Protein AF-A0A971D3Y1-F1 (afdb_monomer_lite)

pLDDT: mean 95.14, std 3.5, range [78.81, 98.5]

Structure (mmCIF, N/CA/C/O backbone):
data_AF-A0A971D3Y1-F1
#
_entry.id   AF-A0A971D3Y1-F1
#
loop_
_atom_site.group_PDB
_atom_site.id
_atom_site.type_symbol
_atom_site.label_atom_id
_atom_site.label_alt_id
_atom_site.label_comp_id
_atom_site.label_asym_id
_atom_site.label_entity_id
_atom_site.label_seq_id
_atom_site.pdbx_PDB_ins_code
_atom_site.Cartn_x
_atom_site.Cartn_y
_atom_site.Cartn_z
_atom_site.occupancy
_atom_site.B_iso_or_equiv
_atom_site.auth_seq_id
_atom_site.auth_comp_id
_atom_site.auth_asym_id
_atom_site.auth_atom_id
_atom_site.pdbx_PDB_model_num
ATOM 1 N N . PRO A 1 1 ? -15.296 -13.577 -6.013 1.00 86.25 1 PRO A N 1
ATOM 2 C CA . PRO A 1 1 ? -14.399 -12.593 -5.361 1.00 86.25 1 PRO A CA 1
ATOM 3 C C . PRO A 1 1 ? -14.121 -11.443 -6.334 1.00 86.25 1 PRO A C 1
ATOM 5 O O . PRO A 1 1 ? -13.613 -11.699 -7.422 1.00 86.25 1 PRO A O 1
ATOM 8 N N . ASP A 1 2 ? -14.499 -10.216 -5.978 1.00 94.25 2 ASP A N 1
ATOM 9 C CA . ASP A 1 2 ? -14.348 -9.014 -6.812 1.00 94.25 2 ASP A CA 1
ATOM 10 C C . ASP A 1 2 ? -14.224 -7.731 -5.962 1.00 94.25 2 ASP A C 1
ATOM 12 O O . ASP A 1 2 ? -14.167 -7.792 -4.728 1.00 94.25 2 ASP A O 1
ATOM 16 N N . LEU A 1 3 ? -14.097 -6.577 -6.630 1.00 96.50 3 LEU A N 1
ATOM 17 C CA . LEU A 1 3 ? -13.953 -5.268 -5.982 1.00 96.50 3 LEU A CA 1
ATOM 18 C C . LEU A 1 3 ? -15.211 -4.899 -5.200 1.00 96.50 3 LEU A C 1
ATOM 20 O O . LEU A 1 3 ? -15.105 -4.358 -4.102 1.00 96.50 3 LEU A O 1
ATOM 24 N N . GLU A 1 4 ? -16.375 -5.240 -5.741 1.00 97.38 4 GLU A N 1
ATOM 25 C CA . GLU A 1 4 ? -17.680 -4.995 -5.146 1.00 97.38 4 GLU A CA 1
ATOM 26 C C . GLU A 1 4 ? -17.834 -5.757 -3.823 1.00 97.38 4 GLU A C 1
ATOM 28 O O . GLU A 1 4 ? -18.205 -5.166 -2.808 1.00 97.38 4 GLU A O 1
ATOM 33 N N . SER A 1 5 ? -17.443 -7.036 -3.791 1.00 97.44 5 SER A N 1
ATOM 34 C CA . SER A 1 5 ? -17.426 -7.847 -2.565 1.00 97.44 5 SER A CA 1
ATOM 35 C C . SER A 1 5 ? -16.527 -7.232 -1.486 1.00 97.44 5 SER A C 1
ATOM 37 O O . SER A 1 5 ? -16.879 -7.218 -0.309 1.00 97.44 5 SER A O 1
ATOM 39 N N . LEU A 1 6 ? -15.355 -6.713 -1.873 1.00 97.81 6 LEU A N 1
ATOM 40 C CA . LEU A 1 6 ? -14.436 -6.064 -0.938 1.00 97.81 6 LEU A CA 1
ATOM 41 C C . LEU A 1 6 ? -14.966 -4.705 -0.462 1.00 97.81 6 LEU A C 1
ATOM 43 O O . LEU A 1 6 ? -14.794 -4.372 0.706 1.00 97.81 6 LEU A O 1
ATOM 47 N N . ALA A 1 7 ? -15.607 -3.934 -1.341 1.00 97.94 7 ALA A N 1
ATOM 48 C CA . ALA A 1 7 ? -16.210 -2.648 -1.005 1.00 97.94 7 ALA A CA 1
ATOM 49 C C . ALA A 1 7 ? -17.387 -2.793 -0.029 1.00 97.94 7 ALA A C 1
ATOM 51 O O . ALA A 1 7 ? -17.533 -1.968 0.871 1.00 97.94 7 ALA A O 1
ATOM 52 N N . ALA A 1 8 ? -18.195 -3.845 -0.191 1.00 97.31 8 ALA A N 1
ATOM 53 C CA . ALA A 1 8 ? -19.346 -4.131 0.662 1.00 97.31 8 ALA A CA 1
ATOM 54 C C . ALA A 1 8 ? -18.966 -4.684 2.049 1.00 97.31 8 ALA A C 1
ATOM 56 O O . ALA A 1 8 ? -19.744 -4.552 2.992 1.00 97.31 8 ALA A O 1
ATOM 57 N N . ALA A 1 9 ? -17.786 -5.297 2.192 1.00 97.75 9 ALA A N 1
ATOM 58 C CA . ALA A 1 9 ? -17.320 -5.829 3.470 1.00 97.75 9 ALA A CA 1
ATOM 59 C C . ALA A 1 9 ? -17.095 -4.714 4.503 1.00 97.75 9 ALA A C 1
ATOM 61 O O . ALA A 1 9 ? -16.632 -3.616 4.176 1.00 97.75 9 ALA A O 1
ATOM 62 N N . SER A 1 10 ? -17.343 -5.009 5.780 1.00 96.00 10 SER A N 1
ATOM 63 C CA . SER A 1 10 ? -16.990 -4.082 6.857 1.00 96.00 10 SER A CA 1
ATOM 64 C C . SER A 1 10 ? -15.470 -3.959 6.990 1.00 96.00 10 SER A C 1
ATOM 66 O O . SER A 1 10 ? -14.722 -4.924 6.793 1.00 96.00 10 SER A O 1
ATOM 68 N N . PHE A 1 11 ? -14.981 -2.786 7.409 1.00 94.88 11 PHE A N 1
ATOM 69 C CA . PHE A 1 11 ? -13.543 -2.616 7.633 1.00 94.88 11 PHE A CA 1
ATOM 70 C C . PHE A 1 11 ? -13.010 -3.591 8.699 1.00 94.88 11 PHE A C 1
ATOM 72 O O . PHE A 1 11 ? -11.895 -4.103 8.577 1.00 94.88 11 PHE A O 1
ATOM 79 N N . ARG A 1 12 ? -13.833 -3.934 9.700 1.00 95.06 12 ARG A N 1
ATOM 80 C CA . ARG A 1 12 ? -13.519 -4.969 10.692 1.00 95.06 12 ARG A CA 1
ATOM 81 C C . ARG A 1 12 ? -13.211 -6.321 10.044 1.00 95.06 12 ARG A C 1
ATOM 83 O O . ARG A 1 12 ? -12.205 -6.931 10.401 1.00 95.06 12 ARG A O 1
ATOM 90 N N . GLU A 1 13 ? -14.032 -6.791 9.106 1.00 95.44 13 GLU A N 1
ATOM 91 C CA . GLU A 1 13 ? -13.804 -8.064 8.403 1.00 95.44 13 GLU A CA 1
ATOM 92 C C . GLU A 1 13 ? -12.521 -8.033 7.576 1.00 95.44 13 GLU A C 1
ATOM 94 O O . GLU A 1 13 ? -11.714 -8.963 7.651 1.00 95.44 13 GLU A O 1
ATOM 99 N N . VAL A 1 14 ? -12.282 -6.938 6.850 1.00 96.56 14 VAL A N 1
ATOM 100 C CA . VAL A 1 14 ? -11.040 -6.755 6.086 1.00 96.56 14 VAL A CA 1
ATOM 101 C C . VAL A 1 14 ? -9.829 -6.799 7.016 1.00 96.56 14 VAL A C 1
ATOM 103 O O . VAL A 1 14 ? -8.848 -7.492 6.740 1.00 96.56 14 VAL A O 1
ATOM 106 N N . LEU A 1 15 ? -9.898 -6.105 8.152 1.00 94.88 15 LEU A N 1
ATOM 107 C CA . LEU A 1 15 ? -8.803 -6.046 9.110 1.00 94.88 15 LEU A CA 1
ATOM 108 C C . LEU A 1 15 ? -8.557 -7.392 9.812 1.00 94.88 15 LEU A C 1
ATOM 110 O O . LEU A 1 15 ? -7.400 -7.722 10.079 1.00 94.88 15 LEU A O 1
ATOM 114 N N . LEU A 1 16 ? -9.602 -8.192 10.062 1.00 94.12 16 LEU A N 1
ATOM 115 C CA . LEU A 1 16 ? -9.468 -9.575 10.541 1.00 94.12 16 LEU A CA 1
ATOM 116 C C . LEU A 1 16 ? -8.677 -10.431 9.546 1.00 94.12 16 LEU A C 1
ATOM 118 O O . LEU A 1 16 ? -7.734 -11.112 9.944 1.00 94.12 16 LEU A O 1
ATOM 122 N N . ARG A 1 17 ? -9.000 -10.349 8.249 1.00 95.31 17 ARG A N 1
ATOM 123 C CA . ARG A 1 17 ? -8.267 -11.074 7.193 1.00 95.31 17 ARG A CA 1
ATOM 124 C C . ARG A 1 17 ? -6.842 -10.551 6.990 1.00 95.31 17 ARG A C 1
ATOM 126 O O . ARG A 1 17 ? -5.980 -11.295 6.538 1.00 95.31 17 ARG A O 1
ATOM 133 N N . TRP A 1 18 ? -6.575 -9.296 7.353 1.00 95.31 18 TRP A N 1
ATOM 134 C CA . TRP A 1 18 ? -5.251 -8.674 7.254 1.00 95.31 18 TRP A CA 1
ATOM 135 C C . TRP A 1 18 ? -4.302 -9.018 8.416 1.00 95.31 18 TRP A C 1
ATOM 137 O O . TRP A 1 18 ? -3.125 -8.632 8.406 1.00 95.31 18 TRP A O 1
ATOM 147 N N . GLN A 1 19 ? -4.783 -9.702 9.460 1.00 89.00 19 GLN A N 1
ATOM 148 C CA . GLN A 1 19 ? -3.958 -10.002 10.627 1.00 89.00 19 GLN A CA 1
ATOM 149 C C . GLN A 1 19 ? -2.697 -10.789 10.242 1.00 89.00 19 GLN A C 1
ATOM 151 O O . GLN A 1 19 ? -2.739 -11.778 9.526 1.00 89.00 19 GLN A O 1
ATOM 156 N N . GLY A 1 20 ? -1.547 -10.325 10.737 1.00 87.75 20 GLY A N 1
ATOM 157 C CA . GLY A 1 20 ? -0.242 -10.940 10.459 1.00 87.75 20 GLY A CA 1
ATOM 158 C C . GLY A 1 20 ? 0.543 -10.272 9.327 1.00 87.75 20 GLY A C 1
ATOM 159 O O . GLY A 1 20 ? 1.767 -10.284 9.374 1.00 87.75 20 GLY A O 1
ATOM 160 N N . LEU A 1 21 ? -0.118 -9.565 8.402 1.00 90.75 21 LEU A N 1
ATOM 161 C CA . LEU A 1 21 ? 0.545 -8.910 7.258 1.00 90.75 21 LEU A CA 1
ATOM 162 C C . LEU A 1 21 ? 1.257 -7.588 7.608 1.00 90.75 21 LEU A C 1
ATOM 164 O O . LEU A 1 21 ? 1.989 -7.014 6.794 1.00 90.75 21 LEU A O 1
ATOM 168 N N . GLY A 1 22 ? 1.029 -7.072 8.819 1.00 88.12 22 GLY A N 1
ATOM 169 C CA . GLY A 1 22 ? 1.572 -5.798 9.288 1.00 88.12 22 GLY A CA 1
ATOM 170 C C . GLY A 1 22 ? 1.020 -4.580 8.535 1.00 88.12 22 GLY A C 1
ATOM 171 O O . GLY A 1 22 ? 0.263 -4.691 7.571 1.00 88.12 22 GLY A O 1
ATOM 172 N N . TYR A 1 23 ? 1.415 -3.382 8.980 1.00 87.38 23 TYR A N 1
ATOM 173 C CA . TYR A 1 23 ? 0.996 -2.101 8.387 1.00 87.38 23 TYR A CA 1
ATOM 174 C C . TYR A 1 23 ? -0.514 -2.012 8.121 1.00 87.38 23 TYR A C 1
ATOM 176 O O . TYR A 1 23 ? -0.938 -1.879 6.976 1.00 87.38 23 TYR A O 1
ATOM 184 N N . ASN A 1 24 ? -1.322 -2.057 9.180 1.00 91.94 24 ASN A N 1
ATOM 185 C CA . ASN A 1 24 ? -2.786 -2.114 9.088 1.00 91.94 24 ASN A CA 1
ATOM 186 C C . ASN A 1 24 ? -3.420 -0.970 8.269 1.00 91.94 24 ASN A C 1
ATOM 188 O O . ASN A 1 24 ? -4.466 -1.168 7.665 1.00 91.94 24 ASN A O 1
ATOM 192 N N . ASN A 1 25 ? -2.754 0.186 8.135 1.00 92.44 25 ASN A N 1
ATOM 193 C CA . ASN A 1 25 ? -3.197 1.259 7.230 1.00 92.44 25 ASN A CA 1
ATOM 194 C C . ASN A 1 25 ? -3.305 0.802 5.766 1.00 92.44 25 ASN A C 1
ATOM 196 O O . ASN A 1 25 ? -4.058 1.394 5.001 1.00 92.44 25 ASN A O 1
ATOM 200 N N . ARG A 1 26 ? -2.552 -0.226 5.350 1.00 95.44 26 ARG A N 1
ATOM 201 C CA . ARG A 1 26 ? -2.677 -0.812 4.009 1.00 95.44 26 ARG A CA 1
ATOM 202 C C . ARG A 1 26 ? -4.009 -1.536 3.828 1.00 95.44 26 ARG A C 1
ATOM 204 O O . ARG A 1 26 ? -4.579 -1.412 2.755 1.00 95.44 26 ARG A O 1
ATOM 211 N N . ALA A 1 27 ? -4.529 -2.192 4.867 1.00 95.75 27 ALA A N 1
ATOM 212 C CA . ALA A 1 27 ? -5.860 -2.800 4.841 1.00 95.75 27 ALA A CA 1
ATOM 213 C C . ALA A 1 27 ? -6.940 -1.732 4.621 1.00 95.75 27 ALA A C 1
ATOM 215 O O . ALA A 1 27 ? -7.772 -1.858 3.730 1.00 95.75 27 ALA A O 1
ATOM 216 N N . LEU A 1 28 ? -6.862 -0.637 5.387 1.00 95.44 28 LEU A N 1
ATOM 217 C CA . LEU A 1 28 ? -7.799 0.483 5.278 1.00 95.44 28 LEU A CA 1
ATOM 218 C C . LEU A 1 28 ? -7.743 1.134 3.895 1.00 95.44 28 LEU A C 1
ATOM 220 O O . LEU A 1 28 ? -8.772 1.411 3.291 1.00 95.44 28 LEU A O 1
ATOM 224 N N . ARG A 1 29 ? -6.535 1.373 3.379 1.00 96.56 29 ARG A N 1
ATOM 225 C CA . ARG A 1 29 ? -6.335 1.951 2.045 1.00 96.56 29 ARG A CA 1
ATOM 226 C C . ARG A 1 29 ? -6.854 1.038 0.941 1.00 96.56 29 ARG A C 1
ATOM 228 O O . ARG A 1 29 ? -7.516 1.530 0.040 1.00 96.56 29 ARG A O 1
ATOM 235 N N . LEU A 1 30 ? -6.602 -0.267 1.037 1.00 97.31 30 LEU A N 1
ATOM 236 C CA . LEU A 1 30 ? -7.115 -1.248 0.084 1.00 97.31 30 LEU A CA 1
ATOM 237 C C . LEU A 1 30 ? -8.650 -1.275 0.082 1.00 97.31 30 LEU A C 1
ATOM 239 O O . LEU A 1 30 ? -9.256 -1.227 -0.984 1.00 97.31 30 LEU A O 1
ATOM 243 N N . HIS A 1 31 ? -9.272 -1.289 1.264 1.00 97.75 31 HIS A N 1
ATOM 244 C CA . HIS A 1 31 ? -10.729 -1.233 1.405 1.00 97.75 31 HIS A CA 1
ATOM 245 C C . HIS A 1 31 ? -11.309 0.061 0.823 1.00 97.75 31 HIS A C 1
ATOM 247 O O . HIS A 1 31 ? -12.173 0.011 -0.047 1.00 97.75 31 HIS A O 1
ATOM 253 N N . ARG A 1 32 ? -10.760 1.222 1.200 1.00 97.50 32 ARG A N 1
ATOM 254 C CA . ARG A 1 32 ? -11.170 2.526 0.651 1.00 97.50 32 ARG A CA 1
ATOM 255 C C . ARG A 1 32 ? -10.979 2.622 -0.862 1.00 97.50 32 ARG A C 1
ATOM 257 O O . ARG A 1 32 ? -11.798 3.241 -1.530 1.00 97.50 32 ARG A O 1
ATOM 264 N N . CYS A 1 33 ? -9.923 2.017 -1.402 1.00 98.19 33 CYS A N 1
ATOM 265 C CA . CYS A 1 33 ? -9.704 1.922 -2.841 1.00 98.19 33 CYS A CA 1
ATOM 266 C C . CYS A 1 33 ? -10.836 1.135 -3.517 1.00 98.19 33 CYS A C 1
ATOM 268 O O . CYS A 1 33 ? -11.442 1.634 -4.462 1.00 98.19 33 CYS A O 1
ATOM 270 N N . ALA A 1 34 ? -11.195 -0.038 -2.985 1.00 98.19 34 ALA A N 1
ATOM 271 C CA . ALA A 1 34 ? -12.308 -0.832 -3.504 1.00 98.19 34 ALA A CA 1
ATOM 272 C C . ALA A 1 34 ? -13.647 -0.078 -3.442 1.00 98.19 34 ALA A C 1
ATOM 274 O O . ALA A 1 34 ? -14.392 -0.076 -4.425 1.00 98.19 34 ALA A O 1
ATOM 275 N N . VAL A 1 35 ? -13.919 0.619 -2.332 1.00 98.06 35 VAL A N 1
ATOM 276 C CA . VAL A 1 35 ? -15.110 1.472 -2.170 1.00 98.06 35 VAL A CA 1
ATOM 277 C C . VAL A 1 35 ? -15.138 2.593 -3.210 1.00 98.06 35 VAL A C 1
ATOM 279 O O . VAL A 1 35 ? -16.154 2.772 -3.876 1.00 98.06 35 VAL A O 1
ATOM 282 N N . ALA A 1 36 ? -14.031 3.314 -3.410 1.00 98.06 36 ALA A N 1
ATOM 283 C CA . ALA A 1 36 ? -13.962 4.415 -4.373 1.00 98.06 36 ALA A CA 1
ATOM 284 C C . ALA A 1 36 ? -14.191 3.947 -5.822 1.00 98.06 36 ALA A C 1
ATOM 286 O O . ALA A 1 36 ? -14.943 4.578 -6.57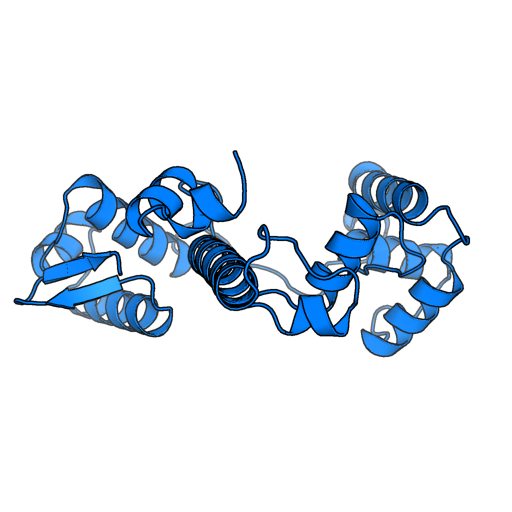2 1.00 98.06 36 ALA A O 1
ATOM 287 N N . VAL A 1 37 ? -13.582 2.820 -6.208 1.00 98.00 37 VAL A N 1
ATOM 288 C CA . VAL A 1 37 ? -13.738 2.246 -7.554 1.00 98.00 37 VAL A CA 1
ATOM 289 C C . VAL A 1 37 ? -15.173 1.761 -7.771 1.00 98.00 37 VAL A C 1
ATOM 291 O O . VAL A 1 37 ? -15.767 2.047 -8.810 1.00 98.00 37 VAL A O 1
ATOM 294 N N . THR A 1 38 ? -15.753 1.079 -6.781 1.00 98.12 38 THR A N 1
ATOM 295 C CA . THR A 1 38 ? -17.130 0.566 -6.853 1.00 98.12 38 THR A CA 1
ATOM 296 C C . THR A 1 38 ? -18.156 1.696 -6.885 1.00 98.12 38 THR A C 1
ATOM 298 O O . THR A 1 38 ? -19.079 1.658 -7.697 1.00 98.12 38 THR A O 1
ATOM 301 N N . GLY A 1 39 ? -17.981 2.733 -6.060 1.00 97.00 39 GLY A N 1
ATOM 302 C CA . GLY A 1 39 ? -18.866 3.899 -6.040 1.00 97.00 39 GLY A CA 1
ATOM 303 C C . GLY A 1 39 ? -18.869 4.651 -7.372 1.00 97.00 39 GLY A C 1
ATOM 304 O O . GLY A 1 39 ? -19.935 4.945 -7.907 1.00 97.00 39 GLY A O 1
ATOM 305 N N . SER A 1 40 ? -17.685 4.877 -7.954 1.00 94.50 40 SER A N 1
ATOM 306 C CA . SER A 1 40 ? -17.558 5.525 -9.268 1.00 94.50 40 SER A CA 1
ATOM 307 C C . SER A 1 40 ? -18.225 4.707 -10.378 1.00 94.50 40 SER A C 1
ATOM 309 O O . SER A 1 40 ? -18.919 5.259 -11.226 1.00 94.50 40 SER A O 1
ATOM 311 N N . ALA A 1 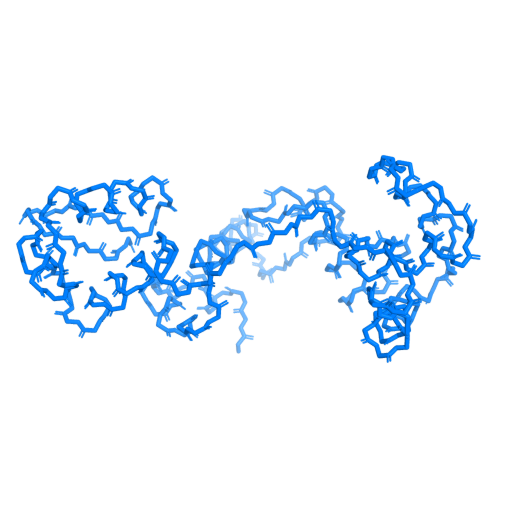41 ? -18.054 3.382 -10.359 1.00 95.06 41 ALA A N 1
ATOM 312 C CA . ALA A 1 41 ? -18.675 2.495 -11.338 1.00 95.06 41 ALA A CA 1
ATOM 313 C C . ALA A 1 41 ? -20.204 2.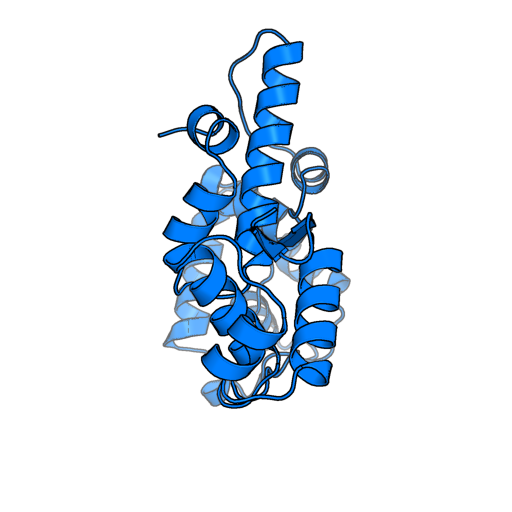448 -11.192 1.00 95.06 41 ALA A C 1
ATOM 315 O O . ALA A 1 41 ? -20.914 2.538 -12.190 1.00 95.06 41 ALA A O 1
ATOM 316 N N . THR A 1 42 ? -20.708 2.407 -9.954 1.00 95.00 42 THR A N 1
ATOM 317 C CA . THR A 1 42 ? -22.149 2.431 -9.655 1.00 95.00 42 THR A CA 1
ATOM 318 C C . THR A 1 42 ? -22.798 3.714 -10.168 1.00 95.00 42 THR A C 1
ATOM 320 O O . THR A 1 42 ? -23.824 3.648 -10.840 1.00 95.00 42 THR A O 1
ATOM 323 N N . ALA A 1 43 ? -22.175 4.874 -9.929 1.00 94.75 43 ALA A N 1
ATOM 324 C CA . ALA A 1 43 ? -22.658 6.160 -10.437 1.00 94.75 43 ALA A CA 1
ATOM 325 C C . ALA A 1 43 ? -22.712 6.214 -11.976 1.00 94.75 43 ALA A C 1
ATOM 327 O O . ALA A 1 43 ? -23.546 6.915 -12.541 1.00 94.75 43 ALA A O 1
ATOM 328 N N . ALA A 1 44 ? -21.850 5.449 -12.650 1.00 94.50 44 ALA A N 1
ATOM 329 C CA . ALA A 1 44 ? -21.808 5.327 -14.104 1.00 94.50 44 ALA A CA 1
ATOM 330 C C . ALA A 1 44 ? -22.658 4.164 -14.662 1.00 94.50 44 ALA A C 1
ATOM 332 O O . ALA A 1 44 ? -22.602 3.904 -15.863 1.00 94.50 44 ALA A O 1
ATOM 333 N N . GLY A 1 45 ? -23.401 3.427 -13.824 1.00 95.19 45 GLY A N 1
ATOM 334 C CA . GLY A 1 45 ? -24.170 2.250 -14.254 1.00 95.19 45 GLY A CA 1
ATOM 335 C C . GLY A 1 45 ? -23.301 1.105 -14.793 1.00 95.19 45 GLY A C 1
ATOM 336 O O . GLY A 1 45 ? -23.744 0.326 -15.635 1.00 95.19 45 GLY A O 1
ATOM 337 N N . ALA A 1 46 ? -22.048 1.017 -14.343 1.00 94.69 46 ALA A N 1
ATOM 338 C CA . ALA A 1 46 ? -21.043 0.090 -14.846 1.00 94.69 46 ALA A CA 1
ATOM 339 C C . ALA A 1 46 ? -20.509 -0.841 -13.746 1.00 94.69 46 ALA A C 1
ATOM 341 O O . ALA A 1 46 ? -20.628 -0.581 -12.550 1.00 94.69 46 ALA A O 1
ATOM 342 N N . ARG A 1 47 ? -19.858 -1.934 -14.160 1.00 94.25 47 ARG A N 1
ATOM 343 C CA . ARG A 1 47 ? -19.140 -2.838 -13.248 1.00 94.25 47 ARG A CA 1
ATOM 344 C C . ARG A 1 47 ? -17.830 -2.209 -12.770 1.00 94.25 47 ARG A C 1
ATOM 346 O O . ARG A 1 47 ? -17.140 -1.566 -13.567 1.00 94.25 47 ARG A O 1
ATOM 353 N N . ALA A 1 48 ? -17.438 -2.455 -11.519 1.00 96.62 48 ALA A N 1
ATOM 354 C CA . ALA A 1 48 ? -16.196 -1.928 -10.969 1.00 96.62 48 ALA A CA 1
ATOM 355 C C . ALA A 1 48 ? -14.977 -2.465 -11.732 1.00 96.62 48 ALA A C 1
ATOM 357 O O . ALA A 1 48 ? -14.782 -3.674 -11.897 1.00 96.62 48 ALA A O 1
ATOM 358 N N . ARG A 1 49 ? -14.126 -1.552 -12.209 1.00 95.56 49 ARG A N 1
ATOM 359 C CA . ARG A 1 49 ? -12.851 -1.874 -12.860 1.00 95.56 49 ARG A CA 1
ATOM 360 C C . ARG A 1 49 ? -11.798 -0.857 -12.455 1.00 95.56 49 ARG A C 1
ATOM 362 O O . ARG A 1 49 ? -12.069 0.338 -12.413 1.00 95.56 49 ARG A O 1
ATOM 369 N N . LEU A 1 50 ? -10.588 -1.341 -12.189 1.00 96.50 50 LEU A N 1
ATOM 370 C CA . LEU A 1 50 ? -9.448 -0.457 -11.977 1.00 96.50 50 LEU A CA 1
ATOM 371 C C . LEU A 1 50 ? -9.134 0.328 -13.263 1.00 96.50 50 LEU A C 1
ATOM 373 O O . LEU A 1 50 ? -9.197 -0.253 -14.355 1.00 96.50 50 LEU A O 1
ATOM 377 N N . PRO A 1 51 ? -8.758 1.614 -13.151 1.00 95.94 51 PRO A N 1
ATOM 378 C CA . PRO A 1 51 ? -8.220 2.377 -14.267 1.00 95.94 51 PRO A CA 1
ATOM 379 C C . PRO A 1 51 ? -6.987 1.698 -14.870 1.00 95.94 51 PRO A C 1
ATOM 381 O O . PRO A 1 51 ? -6.207 1.053 -14.171 1.00 95.94 51 PRO A O 1
ATOM 384 N N . ARG A 1 52 ? -6.792 1.877 -16.178 1.00 96.50 52 ARG A N 1
ATOM 385 C CA . ARG A 1 52 ? -5.623 1.364 -16.918 1.00 96.50 52 ARG A CA 1
ATOM 386 C C . ARG A 1 52 ? -4.613 2.452 -17.276 1.00 96.50 52 ARG A C 1
ATOM 388 O O . ARG A 1 52 ? -3.747 2.243 -18.116 1.00 96.50 52 ARG A O 1
ATOM 395 N N . THR A 1 53 ? -4.733 3.614 -16.647 1.00 97.00 53 THR A N 1
ATOM 396 C CA . THR A 1 53 ? -3.824 4.748 -16.816 1.00 97.00 53 THR A CA 1
ATOM 397 C C . THR A 1 53 ? -3.098 5.017 -15.506 1.00 97.00 53 THR A C 1
ATOM 399 O O . THR A 1 53 ? -3.622 4.729 -14.427 1.00 97.00 53 THR A O 1
ATOM 402 N N . LEU A 1 54 ? -1.884 5.568 -15.594 1.00 96.94 54 LEU A N 1
ATOM 403 C CA . LEU A 1 54 ? -1.113 5.940 -14.407 1.00 96.94 54 LEU A CA 1
ATOM 404 C C . LEU A 1 54 ? -1.878 6.943 -13.545 1.00 96.94 54 LEU A C 1
ATOM 406 O O . LEU A 1 54 ? -2.063 6.687 -12.359 1.00 96.94 54 LEU A O 1
ATOM 410 N N . ASP A 1 55 ? -2.375 8.019 -14.150 1.00 97.69 55 ASP A N 1
ATOM 411 C CA . ASP A 1 55 ? -3.089 9.079 -13.433 1.00 97.69 55 ASP A CA 1
ATOM 412 C C . ASP A 1 55 ? -4.370 8.554 -12.782 1.00 97.69 55 ASP A C 1
ATOM 414 O O . ASP A 1 55 ? -4.637 8.828 -11.613 1.00 97.69 55 ASP A O 1
ATOM 418 N N . GLY A 1 56 ? -5.122 7.710 -13.498 1.00 97.50 56 GLY A N 1
ATOM 419 C CA . GLY A 1 56 ? -6.334 7.095 -12.966 1.00 97.50 56 GLY A CA 1
ATOM 420 C C . GLY A 1 56 ? -6.046 6.198 -11.763 1.00 97.50 56 GLY A C 1
ATOM 421 O O . GLY A 1 56 ? -6.767 6.251 -10.771 1.00 97.50 56 GLY A O 1
ATOM 422 N N . LEU A 1 57 ? -4.976 5.399 -11.816 1.00 98.25 57 LEU A N 1
ATOM 423 C CA . LEU A 1 57 ? -4.568 4.564 -10.686 1.00 98.25 57 LEU A CA 1
ATOM 424 C C . LEU A 1 57 ? -4.052 5.402 -9.513 1.00 98.25 57 LEU A C 1
ATOM 426 O O . LEU A 1 57 ? -4.399 5.104 -8.376 1.00 98.25 57 LEU A O 1
ATOM 430 N N . GLN A 1 58 ? -3.254 6.443 -9.761 1.00 97.94 58 GLN A N 1
ATOM 431 C CA . GLN A 1 58 ? -2.699 7.306 -8.709 1.00 97.94 58 GLN A CA 1
ATOM 432 C C . GLN A 1 58 ? -3.754 8.169 -8.009 1.00 97.94 58 GLN A C 1
ATOM 434 O O . GLN A 1 58 ? -3.563 8.545 -6.854 1.00 97.94 58 GLN A O 1
ATOM 439 N N . ALA A 1 59 ? -4.879 8.449 -8.669 1.00 97.44 59 ALA A N 1
ATOM 440 C CA . ALA A 1 59 ? -6.018 9.112 -8.043 1.00 97.44 59 ALA A CA 1
ATOM 441 C C . ALA A 1 59 ? -6.716 8.235 -6.981 1.00 97.44 59 ALA A C 1
ATOM 443 O O . ALA A 1 59 ? -7.493 8.746 -6.171 1.00 97.44 59 ALA A O 1
ATOM 444 N N . LEU A 1 60 ? -6.456 6.920 -6.956 1.00 97.94 60 LEU A N 1
ATOM 445 C CA . LEU A 1 60 ? -7.108 6.008 -6.021 1.00 97.94 60 LEU A CA 1
ATOM 446 C C . LEU A 1 60 ? -6.502 6.075 -4.606 1.00 97.94 60 LEU A C 1
ATOM 448 O O . LEU A 1 60 ? -5.279 6.149 -4.438 1.00 97.94 60 LEU A O 1
ATOM 452 N N . PRO A 1 61 ? -7.332 5.943 -3.551 1.00 96.12 61 PRO A N 1
ATOM 453 C CA . PRO A 1 61 ? -6.865 5.941 -2.170 1.00 96.12 61 PRO A CA 1
ATOM 454 C C . PRO A 1 61 ? -5.735 4.937 -1.907 1.00 96.12 61 PRO A C 1
ATOM 456 O O . PRO A 1 61 ? -5.900 3.724 -2.012 1.00 96.12 61 PRO A O 1
ATOM 459 N N . GLY A 1 62 ? -4.577 5.449 -1.486 1.00 95.12 62 GLY A N 1
ATOM 460 C CA . GLY A 1 62 ? -3.430 4.630 -1.092 1.00 95.12 62 GLY A CA 1
ATOM 461 C C . GLY A 1 62 ? -2.633 4.006 -2.239 1.00 95.12 62 GLY A C 1
ATOM 462 O O . GLY A 1 62 ? -1.734 3.207 -1.962 1.00 95.12 62 GLY A O 1
ATOM 463 N N . VAL A 1 63 ? -2.910 4.384 -3.488 1.00 97.88 63 VAL A N 1
ATOM 464 C CA . VAL A 1 63 ? -2.129 3.979 -4.658 1.00 97.88 63 VAL A CA 1
ATOM 465 C C . VAL A 1 63 ? -1.126 5.084 -4.989 1.00 97.88 63 VAL A C 1
ATOM 467 O O . VAL A 1 63 ? -1.468 6.126 -5.527 1.00 97.88 63 VAL A O 1
ATOM 470 N N . GLY A 1 64 ? 0.139 4.869 -4.624 1.00 96.56 64 GLY A N 1
ATOM 471 C CA . GLY A 1 64 ? 1.231 5.782 -4.979 1.00 96.56 64 GLY A CA 1
ATOM 472 C C . GLY A 1 64 ? 1.842 5.480 -6.356 1.00 96.56 64 GLY A C 1
ATOM 473 O O . GLY A 1 64 ? 1.467 4.487 -6.987 1.00 96.56 64 GLY A O 1
ATOM 474 N N . PRO A 1 65 ? 2.855 6.260 -6.789 1.00 96.38 65 PRO A N 1
ATOM 475 C CA . PRO A 1 65 ? 3.476 6.112 -8.108 1.00 96.38 65 PRO A CA 1
ATOM 476 C C . PRO A 1 65 ? 4.001 4.704 -8.402 1.00 96.38 65 PRO A C 1
ATOM 478 O O . PRO A 1 65 ? 3.752 4.163 -9.478 1.00 96.38 65 PRO A O 1
ATOM 481 N N . TYR A 1 66 ? 4.669 4.083 -7.423 1.00 97.12 66 TYR A N 1
ATOM 482 C CA . TYR A 1 66 ? 5.145 2.705 -7.546 1.00 97.12 66 TYR A CA 1
ATOM 483 C C . TYR A 1 66 ? 3.988 1.719 -7.733 1.00 97.12 66 TYR A C 1
ATOM 485 O O . TYR A 1 66 ? 4.006 0.932 -8.670 1.00 97.12 66 TYR A O 1
ATOM 493 N N . THR A 1 67 ? 2.967 1.773 -6.871 1.00 97.94 67 THR A N 1
ATOM 494 C CA . THR A 1 67 ? 1.838 0.834 -6.921 1.00 97.94 67 THR A CA 1
ATOM 495 C C . THR A 1 67 ? 1.060 0.967 -8.227 1.00 97.94 67 THR A C 1
ATOM 497 O O . THR A 1 67 ? 0.695 -0.048 -8.809 1.00 97.94 67 THR A O 1
ATOM 500 N N . ALA A 1 68 ? 0.846 2.192 -8.718 1.00 98.38 68 ALA A N 1
ATOM 501 C CA . ALA A 1 68 ? 0.201 2.424 -10.007 1.00 98.38 68 ALA A CA 1
ATOM 502 C C . ALA A 1 68 ? 0.982 1.759 -11.152 1.00 98.38 68 ALA A C 1
ATOM 504 O O . ALA A 1 68 ? 0.415 0.978 -11.913 1.00 98.38 68 ALA A O 1
ATOM 505 N N . ARG A 1 69 ? 2.300 1.997 -11.223 1.00 98.44 69 ARG A N 1
ATOM 506 C CA . ARG A 1 69 ? 3.182 1.354 -12.211 1.00 98.44 69 ARG A CA 1
ATOM 507 C C . ARG A 1 69 ? 3.156 -0.168 -12.065 1.00 98.44 69 ARG A C 1
ATOM 509 O O . ARG A 1 69 ? 2.937 -0.858 -13.050 1.00 98.44 69 ARG A O 1
ATOM 516 N N . ALA A 1 70 ? 3.277 -0.695 -10.848 1.00 98.31 70 ALA A N 1
ATOM 517 C CA . ALA A 1 70 ? 3.258 -2.133 -10.585 1.00 98.31 70 ALA A CA 1
ATOM 518 C C . ALA A 1 70 ? 1.945 -2.801 -11.034 1.00 98.31 70 ALA A C 1
ATOM 520 O O . ALA A 1 70 ? 1.980 -3.869 -11.640 1.00 98.31 70 ALA A O 1
ATOM 521 N N . VAL A 1 71 ? 0.787 -2.173 -10.801 1.00 98.19 71 VAL A N 1
ATOM 522 C CA . VAL A 1 71 ? -0.499 -2.683 -11.305 1.00 98.19 71 VAL A CA 1
ATOM 523 C C . VAL A 1 71 ? -0.483 -2.766 -12.833 1.00 98.19 71 VAL A C 1
ATOM 525 O O . VAL A 1 71 ? -0.843 -3.804 -13.383 1.00 98.19 71 VAL A O 1
ATOM 528 N N . LEU A 1 72 ? -0.017 -1.723 -13.526 1.00 98.38 72 LEU A N 1
ATOM 529 C CA . LEU A 1 72 ? 0.077 -1.724 -14.990 1.00 98.38 72 LEU A CA 1
ATOM 530 C C . LEU A 1 72 ? 1.058 -2.781 -15.520 1.00 98.38 72 LEU A C 1
ATOM 532 O O . LEU A 1 72 ? 0.737 -3.486 -16.476 1.00 98.38 72 LEU A O 1
ATOM 536 N N . VAL A 1 73 ? 2.213 -2.943 -14.874 1.00 98.31 73 VAL A N 1
ATOM 537 C CA . VAL A 1 73 ? 3.207 -3.977 -15.200 1.00 98.31 73 VAL A CA 1
ATOM 538 C C . VAL A 1 73 ? 2.590 -5.367 -15.072 1.00 98.31 73 VAL A C 1
ATOM 540 O O . VAL A 1 73 ? 2.516 -6.123 -16.040 1.00 98.31 73 VAL A O 1
ATOM 543 N N . PHE A 1 74 ? 2.122 -5.729 -13.879 1.00 97.88 74 PHE A N 1
ATOM 544 C CA . PHE A 1 74 ? 1.782 -7.121 -13.600 1.00 97.88 74 PHE A CA 1
ATOM 545 C C . PHE A 1 74 ? 0.411 -7.497 -14.159 1.00 97.88 74 PHE A C 1
ATOM 547 O O . PHE A 1 74 ? 0.282 -8.547 -14.792 1.00 97.88 74 PHE A O 1
ATOM 554 N N . ALA A 1 75 ? -0.599 -6.635 -14.018 1.00 96.81 75 ALA A N 1
ATOM 555 C CA . ALA A 1 75 ? -1.945 -6.937 -14.500 1.00 96.81 75 ALA A CA 1
ATOM 556 C C . ALA A 1 75 ? -2.094 -6.732 -16.015 1.00 96.81 75 ALA A C 1
ATOM 558 O O . ALA A 1 75 ? -2.867 -7.450 -16.650 1.00 96.81 75 ALA A O 1
ATOM 559 N N . HIS A 1 76 ? -1.354 -5.787 -16.606 1.00 96.62 76 HIS A N 1
ATOM 560 C CA . HIS A 1 76 ? -1.575 -5.362 -17.992 1.00 96.62 76 HIS A CA 1
ATOM 561 C C . HIS A 1 76 ? -0.359 -5.489 -18.913 1.00 96.62 76 HIS A C 1
ATOM 563 O O . HIS A 1 76 ? -0.516 -5.251 -20.105 1.00 96.62 76 HIS A O 1
ATOM 569 N N . ASN A 1 77 ? 0.812 -5.895 -18.404 1.00 97.38 77 ASN A N 1
ATOM 570 C CA . ASN A 1 77 ? 2.060 -5.948 -19.174 1.00 97.38 77 ASN A CA 1
ATOM 571 C C . ASN A 1 77 ? 2.349 -4.628 -19.916 1.00 97.38 77 ASN A C 1
ATOM 573 O O . ASN A 1 77 ? 2.874 -4.634 -21.025 1.00 97.38 77 ASN A O 1
ATOM 577 N N . ALA A 1 78 ? 1.946 -3.498 -19.328 1.00 97.44 78 ALA A N 1
ATOM 578 C CA . ALA A 1 78 ? 2.112 -2.196 -19.956 1.00 97.44 78 ALA A CA 1
ATOM 579 C C . ALA A 1 78 ? 3.591 -1.791 -19.983 1.00 97.44 78 ALA A C 1
ATOM 581 O O . ALA A 1 78 ? 4.329 -2.082 -19.037 1.00 97.44 78 ALA A O 1
ATOM 582 N N . ASP A 1 79 ? 3.989 -1.057 -21.022 1.00 96.69 79 ASP A N 1
ATOM 583 C CA . ASP A 1 79 ? 5.353 -0.555 -21.236 1.00 96.69 79 ASP A CA 1
ATOM 584 C C . ASP A 1 79 ? 5.698 0.615 -20.297 1.00 96.69 79 ASP A C 1
ATOM 586 O O . ASP A 1 79 ? 5.933 1.746 -20.714 1.00 96.69 79 ASP A O 1
ATOM 590 N N . VAL A 1 80 ? 5.690 0.337 -18.994 1.00 97.25 80 VAL A N 1
ATOM 591 C CA . VAL A 1 80 ? 6.108 1.236 -17.914 1.00 97.25 80 VAL A CA 1
ATOM 592 C C . VAL A 1 80 ? 6.996 0.470 -16.938 1.00 97.25 80 VAL A C 1
ATOM 594 O O . VAL A 1 80 ? 6.717 -0.694 -16.649 1.00 97.25 80 VAL A O 1
ATOM 597 N N . ALA A 1 81 ? 8.038 1.101 -16.391 1.00 98.06 81 ALA A N 1
ATOM 598 C CA . ALA A 1 81 ? 8.871 0.478 -15.365 1.00 98.06 81 ALA A CA 1
ATOM 599 C C . ALA A 1 81 ? 8.380 0.823 -13.951 1.00 98.06 81 ALA A C 1
ATOM 601 O O . ALA A 1 81 ? 8.062 1.975 -13.657 1.00 98.06 81 ALA A O 1
ATOM 602 N N . ALA A 1 82 ? 8.343 -0.151 -13.045 1.00 98.06 82 ALA A N 1
ATOM 603 C CA . ALA A 1 82 ? 8.067 0.005 -11.623 1.00 98.06 82 ALA A CA 1
ATOM 604 C C . ALA A 1 82 ? 9.348 -0.255 -10.819 1.00 98.06 82 ALA A C 1
ATOM 606 O O . ALA A 1 82 ? 9.807 -1.389 -10.692 1.00 98.06 82 ALA A O 1
ATOM 607 N N . VAL A 1 83 ? 9.922 0.802 -10.244 1.00 97.06 83 VAL A N 1
ATOM 608 C CA . VAL A 1 83 ? 11.196 0.706 -9.523 1.00 97.06 83 VAL A CA 1
ATOM 609 C C . VAL A 1 83 ? 10.963 0.428 -8.039 1.00 97.06 83 VAL A C 1
ATOM 611 O O . VAL A 1 83 ? 10.596 1.323 -7.275 1.00 97.06 83 VAL A O 1
ATOM 614 N N . ASP A 1 84 ? 11.203 -0.813 -7.617 1.00 94.81 84 ASP A N 1
ATOM 615 C CA . ASP A 1 84 ? 11.278 -1.192 -6.205 1.00 94.81 84 ASP A CA 1
ATOM 616 C C . ASP A 1 84 ? 12.737 -1.234 -5.701 1.00 94.81 84 ASP A C 1
ATOM 618 O O . ASP A 1 84 ? 13.680 -0.795 -6.366 1.00 94.81 84 ASP A O 1
ATOM 622 N N . ALA A 1 85 ? 12.947 -1.756 -4.490 1.00 92.31 85 ALA A N 1
ATOM 623 C CA . ALA A 1 85 ? 14.288 -1.889 -3.929 1.00 92.31 85 ALA A CA 1
ATOM 624 C C . ALA A 1 85 ? 15.173 -2.901 -4.683 1.00 92.31 85 ALA A C 1
ATOM 626 O O . ALA A 1 85 ? 16.397 -2.746 -4.651 1.00 92.31 85 ALA A O 1
ATOM 627 N N . ASN A 1 86 ? 14.585 -3.921 -5.318 1.00 94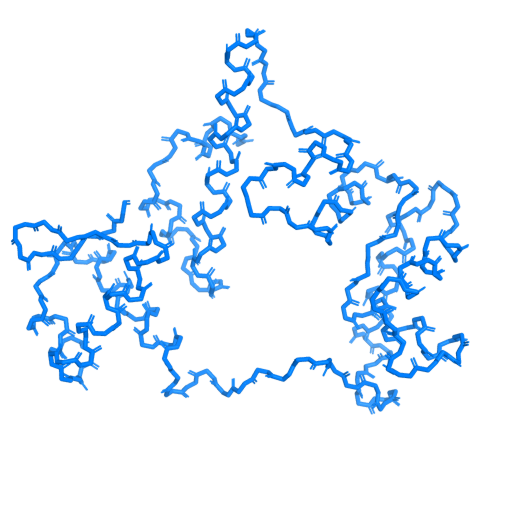.00 86 ASN A N 1
ATOM 628 C CA . ASN A 1 86 ? 15.293 -4.934 -6.101 1.00 94.00 86 ASN A CA 1
ATOM 629 C C . ASN A 1 8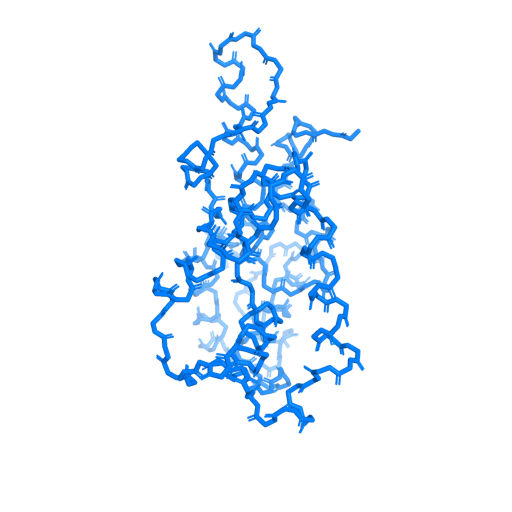6 ? 15.689 -4.371 -7.463 1.00 94.00 86 ASN A C 1
ATOM 631 O O . ASN A 1 86 ? 16.879 -4.322 -7.757 1.00 94.00 86 ASN A O 1
ATOM 635 N N . VAL A 1 87 ? 14.731 -3.836 -8.221 1.00 95.94 87 VAL A N 1
ATOM 636 C CA . VAL A 1 87 ? 14.952 -3.191 -9.521 1.00 95.94 87 VAL A CA 1
ATOM 637 C C . VAL A 1 87 ? 15.964 -2.061 -9.390 1.00 95.94 87 VAL A C 1
ATOM 639 O O . VAL A 1 87 ? 16.923 -2.025 -10.153 1.00 95.94 87 VAL A O 1
ATOM 642 N N . ARG A 1 88 ? 15.841 -1.193 -8.372 1.00 95.81 88 ARG A N 1
ATOM 643 C CA . ARG A 1 88 ? 16.862 -0.167 -8.107 1.00 95.81 88 ARG A CA 1
ATOM 644 C C . ARG A 1 88 ? 18.248 -0.782 -7.987 1.00 95.81 88 ARG A C 1
ATOM 646 O O . ARG A 1 88 ? 19.177 -0.298 -8.608 1.00 95.81 88 ARG A O 1
ATOM 653 N N . ARG A 1 89 ? 18.394 -1.797 -7.137 1.00 96.12 89 ARG A N 1
ATOM 654 C CA . ARG A 1 89 ? 19.695 -2.403 -6.849 1.00 96.12 89 ARG A CA 1
ATOM 655 C C . ARG A 1 89 ? 20.305 -3.030 -8.095 1.00 96.12 89 ARG A C 1
ATOM 657 O O . ARG A 1 89 ? 21.482 -2.806 -8.339 1.00 96.12 89 ARG A O 1
ATOM 664 N N . VAL A 1 90 ? 19.500 -3.753 -8.870 1.00 97.25 90 VAL A N 1
ATOM 665 C CA . VAL A 1 90 ? 19.941 -4.363 -10.124 1.00 97.25 90 VAL A CA 1
ATOM 666 C C . VAL A 1 90 ? 20.375 -3.297 -11.121 1.00 97.25 90 VAL A C 1
ATOM 668 O O . VAL A 1 90 ? 21.504 -3.348 -11.585 1.00 97.25 90 VAL A O 1
ATOM 671 N N . LEU A 1 91 ? 19.550 -2.281 -11.382 1.00 97.31 91 LEU A N 1
ATOM 672 C CA . LEU A 1 91 ? 19.916 -1.212 -12.315 1.00 97.31 91 LEU A CA 1
ATOM 673 C C . LEU A 1 91 ? 21.150 -0.434 -11.849 1.00 97.31 91 LEU A C 1
ATOM 675 O O . LEU A 1 91 ? 22.014 -0.124 -12.659 1.00 97.31 91 LEU A O 1
ATOM 679 N N . THR A 1 92 ? 21.256 -0.138 -10.551 1.00 96.75 92 THR A N 1
ATOM 680 C CA . THR A 1 92 ? 22.433 0.533 -9.992 1.00 96.75 92 THR A CA 1
ATOM 681 C C . THR A 1 92 ? 23.701 -0.291 -10.200 1.00 96.75 92 THR A C 1
ATOM 683 O O . THR A 1 92 ? 24.711 0.271 -10.602 1.00 96.75 92 THR A O 1
ATOM 686 N N . HIS A 1 93 ? 23.648 -1.600 -9.953 1.00 97.00 93 HIS A N 1
ATOM 687 C CA . HIS A 1 93 ? 24.804 -2.481 -10.092 1.00 97.00 93 HIS A CA 1
ATOM 688 C C . HIS A 1 93 ? 25.184 -2.723 -11.557 1.00 97.00 93 HIS A C 1
ATOM 690 O O . HIS A 1 93 ? 26.305 -2.425 -11.955 1.00 97.00 93 HIS A O 1
ATOM 696 N N . GLU A 1 94 ? 24.245 -3.216 -12.368 1.00 96.75 94 GLU A N 1
ATOM 697 C CA . GLU A 1 94 ? 24.515 -3.664 -13.740 1.00 96.75 94 GLU A CA 1
ATOM 698 C C . GLU A 1 94 ? 24.853 -2.512 -14.689 1.00 96.75 94 GLU A C 1
ATOM 700 O O . GLU A 1 94 ? 25.584 -2.700 -15.656 1.00 96.75 94 GLU A O 1
ATOM 705 N N . LEU A 1 95 ? 24.333 -1.310 -14.422 1.00 96.94 95 LEU A N 1
ATOM 706 C CA . LEU A 1 95 ? 24.585 -0.128 -15.250 1.00 96.94 95 LEU A CA 1
ATOM 707 C C . LEU A 1 95 ? 25.613 0.828 -14.628 1.00 96.94 95 LEU A C 1
ATOM 709 O O . LEU A 1 95 ? 25.814 1.921 -15.153 1.00 96.94 95 LEU A O 1
ATOM 713 N N . GLY A 1 96 ? 26.232 0.459 -13.499 1.00 96.31 96 GLY A N 1
ATOM 714 C CA . GLY A 1 96 ? 27.229 1.292 -12.819 1.00 96.31 96 GLY A CA 1
ATOM 715 C C . GLY A 1 96 ? 26.706 2.672 -12.400 1.00 96.31 96 GLY A C 1
ATOM 716 O O . GLY A 1 96 ? 27.428 3.664 -12.499 1.00 96.31 96 GLY A O 1
ATOM 717 N N . LEU A 1 97 ? 25.441 2.768 -11.971 1.00 96.62 97 LEU A N 1
ATOM 718 C CA . LEU A 1 97 ? 24.826 4.053 -11.618 1.00 96.62 97 LEU A CA 1
ATOM 719 C C . LEU A 1 97 ? 25.286 4.540 -10.232 1.00 96.62 97 LEU A C 1
ATOM 721 O O . LEU A 1 97 ? 25.537 3.726 -9.339 1.00 96.62 97 LEU A O 1
ATOM 725 N N . PRO A 1 98 ? 25.274 5.861 -9.976 1.00 94.56 98 PRO A N 1
ATOM 726 C CA . PRO A 1 98 ? 25.490 6.397 -8.635 1.00 94.56 98 PRO A CA 1
ATOM 727 C C . PRO A 1 98 ? 24.480 5.845 -7.614 1.00 94.56 98 PRO A C 1
ATOM 729 O O . PRO A 1 98 ? 23.273 5.780 -7.863 1.00 94.56 98 PRO A O 1
ATOM 732 N N . HIS A 1 99 ? 24.949 5.468 -6.422 1.00 90.88 99 HIS A N 1
ATOM 733 C CA . HIS A 1 99 ? 24.094 4.878 -5.376 1.00 90.88 99 HIS A CA 1
ATOM 734 C C . HIS A 1 99 ? 23.029 5.858 -4.840 1.00 90.88 99 HIS A C 1
ATOM 736 O O . HIS A 1 99 ? 21.941 5.458 -4.382 1.00 90.88 99 HIS A O 1
ATOM 742 N N . ASP A 1 100 ? 23.341 7.147 -4.894 1.00 90.81 100 ASP A N 1
ATOM 743 C CA . ASP A 1 100 ? 22.528 8.279 -4.467 1.00 90.81 100 ASP A CA 1
ATOM 744 C C . ASP A 1 100 ? 21.631 8.844 -5.580 1.00 90.81 100 ASP A C 1
ATOM 746 O O . ASP A 1 100 ? 20.828 9.731 -5.294 1.00 90.81 100 ASP A O 1
ATOM 750 N N . LEU A 1 101 ? 21.654 8.264 -6.792 1.00 94.31 101 LEU A N 1
ATOM 751 C CA . LEU A 1 101 ? 20.838 8.701 -7.930 1.00 94.31 101 LEU A CA 1
ATOM 752 C C . LEU A 1 101 ? 19.369 8.927 -7.536 1.00 94.31 101 LEU A C 1
ATOM 754 O O . LEU A 1 101 ? 18.711 8.056 -6.946 1.00 94.31 101 LEU A O 1
ATOM 758 N N . GLY A 1 102 ? 18.835 10.104 -7.853 1.00 94.81 102 GLY A N 1
ATOM 759 C CA . GLY A 1 102 ? 17.486 10.498 -7.460 1.00 94.81 102 GLY A CA 1
ATOM 760 C C . GLY A 1 102 ? 16.421 9.500 -7.944 1.00 94.81 102 GLY A C 1
ATOM 761 O O . GLY A 1 102 ? 16.570 8.912 -9.014 1.00 94.81 102 GLY A O 1
ATOM 762 N N . PRO A 1 103 ? 15.315 9.287 -7.198 1.00 94.25 103 PRO A N 1
ATOM 763 C CA . PRO A 1 103 ? 14.237 8.396 -7.640 1.00 94.25 103 PRO A CA 1
ATOM 764 C C . PRO A 1 103 ? 13.679 8.739 -9.027 1.00 94.25 103 PRO A C 1
ATOM 766 O O . PRO A 1 103 ? 13.292 7.834 -9.757 1.00 94.25 103 PRO A O 1
ATOM 769 N N . LYS A 1 104 ? 13.650 10.028 -9.391 1.00 96.25 104 LYS A N 1
ATOM 770 C CA . LYS A 1 104 ? 13.190 10.496 -10.704 1.00 96.25 104 LYS A CA 1
ATOM 771 C C . LYS A 1 104 ? 14.146 10.069 -11.819 1.00 96.25 104 LYS A C 1
ATOM 773 O O . LYS A 1 104 ? 13.697 9.492 -12.799 1.00 96.25 104 LYS A O 1
ATOM 778 N N . ASP A 1 105 ? 15.444 10.291 -11.643 1.00 97.88 105 ASP A N 1
ATOM 779 C CA . ASP A 1 105 ? 16.448 9.950 -12.658 1.00 97.88 105 ASP A CA 1
ATOM 780 C C . ASP A 1 105 ? 16.575 8.435 -12.818 1.00 97.88 105 ASP A C 1
ATOM 782 O O . ASP A 1 105 ? 16.614 7.919 -13.931 1.00 97.88 105 ASP A O 1
ATOM 786 N N . LEU A 1 106 ? 16.526 7.698 -11.705 1.00 97.38 106 LEU A N 1
ATOM 787 C CA . LEU A 1 106 ? 16.475 6.240 -11.734 1.00 97.38 106 LEU A CA 1
ATOM 788 C C . LEU A 1 106 ? 15.220 5.721 -12.449 1.00 97.38 106 LEU A C 1
ATOM 790 O O . LEU A 1 106 ? 15.293 4.721 -13.159 1.00 97.38 106 LEU A O 1
ATOM 794 N N . GLN A 1 107 ? 14.074 6.385 -12.275 1.00 98.12 107 GLN A N 1
ATOM 795 C CA . GLN A 1 107 ? 12.851 6.035 -12.994 1.00 98.12 107 GLN A CA 1
ATOM 796 C C . GLN A 1 107 ? 13.009 6.262 -14.504 1.00 98.12 107 GLN A C 1
ATOM 798 O O . GLN A 1 107 ? 12.589 5.401 -15.271 1.00 98.12 107 GLN A O 1
ATOM 803 N N . THR A 1 108 ? 13.661 7.351 -14.927 1.00 98.06 108 THR A N 1
ATOM 804 C CA . THR A 1 108 ? 13.997 7.600 -16.341 1.00 98.06 108 THR A CA 1
ATOM 805 C C . THR A 1 108 ? 14.886 6.495 -16.908 1.00 98.06 108 THR A C 1
ATOM 807 O O . THR A 1 108 ? 14.605 5.979 -17.987 1.00 98.06 108 THR A O 1
ATOM 810 N N . VAL A 1 109 ? 15.923 6.085 -16.170 1.00 98.31 109 VAL A N 1
ATOM 811 C CA . VAL A 1 109 ? 16.799 4.975 -16.582 1.00 98.31 109 VAL A CA 1
ATOM 812 C C . VAL A 1 109 ? 16.012 3.670 -16.699 1.00 98.31 109 VAL A C 1
ATOM 814 O O . VAL A 1 109 ? 16.166 2.949 -17.680 1.00 98.31 109 VAL A O 1
ATOM 817 N N . ALA A 1 110 ? 15.141 3.372 -15.734 1.00 98.12 110 ALA A N 1
ATOM 818 C CA . ALA A 1 110 ? 14.323 2.164 -15.759 1.00 98.12 110 ALA A CA 1
ATOM 819 C C . ALA A 1 110 ? 13.334 2.151 -16.937 1.00 98.12 110 ALA A C 1
ATOM 821 O O . ALA A 1 110 ? 13.209 1.131 -17.609 1.00 98.12 110 ALA A O 1
ATOM 822 N N . ASP A 1 111 ? 12.666 3.277 -17.205 1.00 97.75 111 ASP A N 1
ATOM 823 C CA . ASP A 1 111 ? 11.742 3.415 -18.337 1.00 97.75 111 ASP A CA 1
ATOM 824 C C . ASP A 1 111 ? 12.491 3.282 -19.685 1.00 97.75 111 ASP A C 1
ATOM 826 O O . ASP A 1 111 ? 11.945 2.718 -20.629 1.00 97.75 111 ASP A O 1
ATOM 830 N N . ALA A 1 112 ? 13.755 3.722 -19.771 1.00 97.56 112 ALA A N 1
ATOM 831 C CA . ALA A 1 112 ? 14.595 3.567 -20.965 1.00 97.56 112 ALA A CA 1
ATOM 832 C C . ALA A 1 112 ? 15.173 2.148 -21.144 1.00 97.56 112 ALA A C 1
ATOM 834 O O . ALA A 1 112 ? 15.333 1.686 -22.272 1.00 97.56 112 ALA A O 1
ATOM 835 N N . ALA A 1 113 ? 15.491 1.455 -20.046 1.00 97.25 113 ALA A N 1
ATOM 836 C CA . ALA A 1 113 ? 16.052 0.102 -20.064 1.00 97.25 113 ALA A CA 1
ATOM 837 C C . ALA A 1 113 ? 14.998 -0.990 -20.319 1.00 97.25 113 ALA A C 1
ATOM 839 O O . ALA A 1 113 ? 15.352 -2.133 -20.617 1.00 97.25 113 ALA A O 1
ATOM 840 N N . LEU A 1 114 ? 13.714 -0.659 -20.172 1.00 97.50 114 LEU A N 1
ATOM 841 C CA . LEU A 1 114 ? 12.613 -1.599 -20.314 1.00 97.50 114 LEU A CA 1
ATOM 842 C C . LEU A 1 114 ? 12.448 -2.064 -21.778 1.00 97.50 114 LEU A C 1
ATOM 844 O O . LEU A 1 114 ? 12.151 -1.245 -22.653 1.00 97.50 114 LEU A O 1
ATOM 848 N N . PRO A 1 115 ? 12.531 -3.377 -22.070 1.00 96.19 115 PRO A N 1
ATOM 849 C CA . PRO A 1 115 ? 12.213 -3.888 -23.397 1.00 96.19 115 PRO A CA 1
ATOM 850 C C . PRO A 1 115 ? 10.704 -3.804 -23.659 1.00 96.19 115 PRO A C 1
ATOM 852 O O . PRO A 1 115 ? 9.899 -4.348 -22.895 1.00 96.19 115 PRO A O 1
ATOM 855 N N . ARG A 1 116 ? 10.323 -3.160 -24.769 1.00 95.62 116 ARG A N 1
ATOM 856 C CA . ARG A 1 116 ? 8.917 -3.018 -25.184 1.00 95.62 116 ARG A CA 1
ATOM 857 C C . ARG A 1 116 ? 8.213 -4.372 -25.290 1.00 95.62 116 ARG A C 1
ATOM 859 O O . ARG A 1 116 ? 8.784 -5.345 -25.783 1.00 95.62 116 ARG A O 1
ATOM 866 N N . GLY A 1 117 ? 6.970 -4.428 -24.825 1.00 96.62 117 GLY A N 1
ATOM 867 C CA . GLY A 1 117 ? 6.118 -5.614 -24.801 1.00 96.62 117 GLY A CA 1
ATOM 868 C C . GLY A 1 117 ? 6.501 -6.667 -23.757 1.00 96.62 117 GLY A C 1
ATOM 869 O O . GLY A 1 117 ? 5.809 -7.679 -23.643 1.00 96.62 117 GLY A O 1
ATOM 870 N N . ARG A 1 118 ? 7.575 -6.464 -22.981 1.00 97.19 118 ARG A N 1
ATOM 871 C CA . ARG A 1 118 ? 8.122 -7.473 -22.052 1.00 97.19 118 ARG A CA 1
ATOM 872 C C . ARG A 1 118 ? 8.164 -7.007 -20.603 1.00 97.19 118 ARG A C 1
ATOM 874 O O . ARG A 1 118 ? 8.925 -7.549 -19.805 1.00 97.19 118 ARG A O 1
ATOM 881 N N . SER A 1 119 ? 7.351 -6.014 -20.255 1.00 97.56 119 SER A N 1
ATOM 882 C CA . SER A 1 119 ? 7.370 -5.394 -18.932 1.00 97.56 119 SER A CA 1
ATOM 883 C C . SER A 1 119 ? 7.236 -6.396 -17.792 1.00 97.56 119 SER A C 1
ATOM 885 O O . SER A 1 119 ? 8.088 -6.433 -16.907 1.00 97.56 119 SER A O 1
ATOM 887 N N . ARG A 1 120 ? 6.236 -7.275 -17.828 1.00 97.81 120 ARG A N 1
ATOM 888 C CA . ARG A 1 120 ? 6.015 -8.276 -16.780 1.00 97.81 120 ARG A CA 1
ATOM 889 C C . ARG A 1 120 ? 7.222 -9.200 -16.601 1.00 97.81 120 ARG A C 1
ATOM 891 O O . ARG A 1 120 ? 7.677 -9.381 -15.474 1.00 97.81 120 ARG A O 1
ATOM 898 N N . ASP A 1 121 ? 7.745 -9.752 -17.693 1.00 98.31 121 ASP A N 1
ATOM 899 C CA . ASP A 1 121 ? 8.867 -10.699 -17.653 1.00 98.31 121 ASP A CA 1
ATOM 900 C C . ASP A 1 121 ? 10.156 -10.026 -17.190 1.00 98.31 121 ASP A C 1
ATOM 902 O O . ASP A 1 121 ? 10.885 -10.583 -16.372 1.00 98.31 121 ASP A O 1
ATOM 906 N N . TRP A 1 122 ? 10.410 -8.804 -17.667 1.00 98.31 122 TRP A N 1
ATOM 907 C CA . TRP A 1 122 ? 11.554 -8.007 -17.243 1.00 98.31 122 TRP A CA 1
ATOM 908 C C . TRP A 1 122 ? 11.507 -7.751 -15.734 1.00 98.31 122 TRP A C 1
ATOM 910 O O . TRP A 1 122 ? 12.477 -8.037 -15.039 1.00 98.31 122 TRP A O 1
ATOM 920 N N . HIS A 1 123 ? 10.363 -7.320 -15.191 1.00 98.50 123 HIS A N 1
ATOM 921 C CA . HIS A 1 123 ? 10.232 -7.092 -13.749 1.00 98.50 123 HIS A CA 1
ATOM 922 C C . HIS A 1 123 ? 10.355 -8.377 -12.931 1.00 98.50 123 HIS A C 1
ATOM 924 O O . HIS A 1 123 ? 11.048 -8.362 -11.918 1.00 98.50 123 HIS A O 1
ATOM 930 N N . ASN A 1 124 ? 9.724 -9.479 -13.350 1.00 97.81 124 ASN A N 1
ATOM 931 C CA . ASN A 1 124 ? 9.872 -10.765 -12.661 1.00 97.81 124 ASN A CA 1
ATOM 932 C C . ASN A 1 124 ? 11.342 -11.207 -12.637 1.00 97.81 124 ASN A C 1
ATOM 934 O O . ASN A 1 124 ? 11.868 -11.511 -11.570 1.00 97.81 124 ASN A O 1
ATOM 938 N N . GLY A 1 125 ? 12.033 -11.123 -13.779 1.00 97.88 125 GLY A N 1
ATOM 939 C CA . GLY A 1 125 ? 13.455 -11.443 -13.881 1.00 97.88 125 GLY A CA 1
ATOM 940 C C . GLY A 1 125 ? 14.332 -10.570 -12.982 1.00 97.88 125 GLY A C 1
ATOM 941 O O . GLY A 1 125 ? 15.162 -11.097 -12.245 1.00 97.88 125 GLY A O 1
ATOM 942 N N . LEU A 1 126 ? 14.130 -9.246 -12.975 1.00 97.75 126 LEU A N 1
ATOM 943 C CA . LEU A 1 126 ? 14.904 -8.344 -12.114 1.00 97.75 126 LEU A CA 1
ATOM 944 C C . LEU A 1 126 ? 14.604 -8.545 -10.621 1.00 97.75 126 LEU A C 1
ATOM 946 O O . LEU A 1 126 ? 15.509 -8.418 -9.793 1.00 97.75 126 LEU A O 1
ATOM 950 N N . MET A 1 127 ? 13.354 -8.839 -10.256 1.00 96.00 127 MET A N 1
ATOM 951 C CA . MET A 1 127 ? 12.981 -9.108 -8.866 1.00 96.00 127 MET A CA 1
ATOM 952 C C . MET A 1 127 ? 13.603 -10.410 -8.365 1.00 96.00 127 MET A C 1
ATOM 954 O O . MET A 1 127 ? 14.213 -10.387 -7.296 1.00 96.00 127 MET A O 1
ATOM 958 N N . ASP A 1 128 ? 13.515 -11.498 -9.134 1.00 97.06 128 ASP A N 1
ATOM 959 C CA . ASP A 1 128 ? 14.117 -12.787 -8.780 1.00 97.06 128 ASP A CA 1
ATOM 960 C C . ASP A 1 128 ? 15.640 -12.681 -8.729 1.00 97.06 128 ASP A C 1
ATOM 962 O O . ASP A 1 128 ? 16.261 -13.071 -7.738 1.00 97.06 128 ASP A O 1
ATOM 966 N N . TYR A 1 129 ? 16.249 -12.060 -9.742 1.00 97.31 129 TYR A N 1
ATOM 967 C CA . TYR A 1 129 ? 17.689 -11.822 -9.772 1.00 97.31 129 TYR A CA 1
ATOM 968 C C . TYR A 1 129 ? 18.149 -10.993 -8.568 1.00 97.31 129 TYR A C 1
ATOM 970 O O . TYR A 1 129 ? 19.076 -11.384 -7.856 1.00 97.31 129 TYR A O 1
ATOM 978 N N . GLY A 1 130 ? 17.464 -9.884 -8.278 1.00 95.00 130 GLY A N 1
ATOM 979 C CA . GLY A 1 130 ? 17.765 -9.045 -7.124 1.00 95.00 130 GLY A CA 1
ATOM 980 C C . GLY A 1 130 ? 17.557 -9.771 -5.792 1.00 95.00 130 GLY A C 1
ATOM 981 O O . GLY A 1 130 ? 18.325 -9.558 -4.852 1.00 95.00 130 GLY A O 1
ATOM 982 N N . ALA A 1 131 ? 16.532 -10.611 -5.673 1.00 93.19 131 ALA A N 1
ATOM 983 C CA . ALA A 1 131 ? 16.217 -11.313 -4.433 1.00 93.19 131 ALA A CA 1
ATOM 984 C C . ALA A 1 131 ? 17.160 -12.493 -4.156 1.00 93.19 131 ALA A C 1
ATOM 986 O O . ALA A 1 131 ? 17.530 -12.701 -3.000 1.00 93.19 131 ALA A O 1
ATOM 987 N N . LEU A 1 132 ? 17.541 -13.245 -5.192 1.00 95.31 132 LEU A N 1
ATOM 988 C CA . LEU A 1 132 ? 18.219 -14.536 -5.056 1.00 95.31 132 LEU A CA 1
ATOM 989 C C . LEU A 1 132 ? 19.724 -14.471 -5.329 1.00 95.31 132 LEU A C 1
ATOM 991 O O . LEU A 1 132 ? 20.482 -15.205 -4.701 1.00 95.31 132 LEU A O 1
ATOM 995 N N . VAL A 1 133 ? 20.167 -13.601 -6.239 1.00 95.56 133 VAL A N 1
ATOM 996 C CA . VAL A 1 133 ? 21.563 -13.570 -6.707 1.00 95.56 133 VAL A CA 1
ATOM 997 C C . VAL A 1 133 ? 22.232 -12.261 -6.300 1.00 95.56 133 VAL A C 1
ATOM 999 O O . VAL A 1 133 ? 23.166 -12.234 -5.490 1.00 95.56 133 VAL A O 1
ATOM 1002 N N . LEU A 1 134 ? 21.704 -11.139 -6.787 1.00 96.12 134 LEU A N 1
ATOM 1003 C CA . LEU A 1 134 ? 22.237 -9.811 -6.515 1.00 96.12 134 LEU A CA 1
ATOM 1004 C C . LEU A 1 134 ? 21.624 -9.218 -5.243 1.00 96.12 134 LEU A C 1
ATOM 1006 O O . LEU A 1 134 ? 20.973 -8.172 -5.238 1.00 96.12 134 LEU A O 1
ATOM 1010 N N . THR A 1 135 ? 21.817 -9.917 -4.131 1.00 93.81 135 THR A N 1
ATOM 1011 C CA . THR A 1 135 ? 21.347 -9.483 -2.816 1.00 93.81 135 THR A CA 1
ATOM 1012 C C . THR A 1 135 ? 22.038 -8.191 -2.358 1.00 93.81 135 THR A C 1
ATOM 1014 O O . THR A 1 135 ? 23.112 -7.810 -2.829 1.00 93.81 135 THR A O 1
ATOM 1017 N N . ALA A 1 136 ? 21.455 -7.510 -1.368 1.00 91.25 136 ALA A N 1
ATOM 1018 C CA . ALA A 1 136 ? 22.090 -6.341 -0.750 1.00 91.25 136 ALA A CA 1
ATOM 1019 C C . ALA A 1 136 ? 23.459 -6.668 -0.121 1.00 91.25 136 ALA A C 1
ATOM 1021 O O . ALA A 1 136 ? 24.310 -5.790 -0.020 1.00 91.25 136 ALA A O 1
ATOM 1022 N N . ARG A 1 137 ? 23.669 -7.922 0.307 1.00 90.62 137 ARG A N 1
ATOM 1023 C CA . ARG A 1 137 ? 24.945 -8.377 0.866 1.00 90.62 137 ARG A CA 1
ATOM 1024 C C . ARG A 1 137 ? 26.000 -8.552 -0.224 1.00 90.62 137 ARG A C 1
ATOM 1026 O O . ARG A 1 137 ? 27.114 -8.092 -0.026 1.00 90.62 137 ARG A O 1
ATOM 1033 N N . SER A 1 138 ? 25.653 -9.194 -1.341 1.00 92.56 138 SER A N 1
ATOM 1034 C CA . SER A 1 138 ? 26.606 -9.459 -2.430 1.00 92.56 138 SER A CA 1
ATOM 1035 C C . SER A 1 138 ? 26.965 -8.201 -3.219 1.00 92.56 138 SER A C 1
ATOM 1037 O O . SER A 1 138 ? 28.120 -8.025 -3.573 1.00 92.56 138 SER A O 1
ATOM 1039 N N . SER A 1 139 ? 26.005 -7.298 -3.434 1.00 91.19 139 SER A N 1
ATOM 1040 C CA . SER A 1 139 ? 26.239 -6.041 -4.168 1.00 91.19 139 SER A CA 1
ATOM 1041 C C . SER A 1 139 ? 26.772 -4.884 -3.315 1.00 91.19 139 SER A C 1
ATOM 1043 O O . SER A 1 139 ? 27.161 -3.856 -3.856 1.00 91.19 139 SER A O 1
ATOM 1045 N N . GLY A 1 140 ? 26.685 -4.965 -1.982 1.00 91.19 140 GLY A N 1
ATOM 1046 C CA . GLY A 1 140 ? 26.945 -3.826 -1.089 1.00 91.19 140 GLY A CA 1
ATOM 1047 C C . GLY A 1 140 ? 25.909 -2.689 -1.168 1.00 91.19 140 GLY A C 1
ATOM 1048 O O . GLY A 1 140 ? 25.969 -1.734 -0.389 1.00 91.19 140 GLY A O 1
ATOM 1049 N N . ILE A 1 141 ? 24.910 -2.779 -2.054 1.00 89.75 141 ILE A N 1
ATOM 1050 C CA . ILE A 1 141 ? 23.874 -1.757 -2.234 1.00 89.75 141 ILE A CA 1
ATOM 1051 C C . ILE A 1 141 ? 22.724 -2.024 -1.256 1.00 89.75 141 ILE A C 1
ATOM 1053 O O . ILE A 1 141 ? 21.797 -2.801 -1.505 1.00 89.75 141 ILE A O 1
ATOM 1057 N N . ALA A 1 142 ? 22.760 -1.338 -0.115 1.00 83.88 142 ALA A N 1
ATOM 1058 C CA . ALA A 1 142 ? 21.727 -1.444 0.911 1.00 83.88 142 ALA A CA 1
ATOM 1059 C C . ALA A 1 142 ? 20.442 -0.677 0.549 1.00 83.88 142 ALA A C 1
ATOM 1061 O O . ALA A 1 142 ? 20.460 0.306 -0.194 1.00 83.88 142 ALA A O 1
ATOM 1062 N N . SER A 1 143 ? 19.311 -1.088 1.137 1.00 81.69 143 SER A N 1
ATOM 1063 C CA . SER A 1 143 ? 18.055 -0.325 1.088 1.00 81.69 143 SER A CA 1
ATOM 1064 C C . SER A 1 143 ? 18.248 1.099 1.621 1.00 81.69 143 SER A C 1
ATOM 1066 O O . SER A 1 143 ? 18.847 1.288 2.680 1.00 81.69 143 SER A O 1
ATOM 1068 N N . ARG A 1 144 ? 17.655 2.090 0.936 1.00 80.38 144 ARG A N 1
ATOM 1069 C CA . ARG A 1 144 ? 17.648 3.502 1.372 1.00 80.38 144 ARG A CA 1
ATOM 1070 C C . ARG A 1 144 ? 16.967 3.705 2.720 1.00 80.38 144 ARG A C 1
ATOM 1072 O O . ARG A 1 144 ? 17.271 4.655 3.430 1.00 80.38 144 ARG A O 1
ATOM 1079 N N . ARG A 1 145 ? 16.034 2.821 3.077 1.00 80.38 145 ARG A N 1
ATOM 1080 C CA . ARG A 1 145 ? 15.317 2.884 4.347 1.00 80.38 145 ARG A CA 1
ATOM 1081 C C . ARG A 1 145 ? 15.615 1.640 5.163 1.00 80.38 145 ARG A C 1
ATOM 1083 O O . ARG A 1 145 ? 15.220 0.536 4.784 1.00 80.38 145 ARG A O 1
ATOM 1090 N N . ARG A 1 146 ? 16.265 1.833 6.310 1.00 78.81 146 ARG A N 1
ATOM 1091 C CA . ARG A 1 146 ? 16.400 0.794 7.332 1.00 78.81 146 ARG A CA 1
ATOM 1092 C C . ARG A 1 146 ? 15.229 0.878 8.291 1.00 78.81 146 ARG A C 1
ATOM 1094 O O . ARG A 1 146 ? 14.913 1.934 8.836 1.00 78.81 146 ARG A O 1
ATOM 1101 N N . GLN A 1 147 ? 14.569 -0.251 8.481 1.00 82.38 147 GLN A N 1
ATOM 1102 C CA . GLN A 1 147 ? 13.528 -0.386 9.477 1.00 82.38 147 GLN A CA 1
ATOM 1103 C C . GLN A 1 147 ? 14.150 -0.983 10.741 1.00 82.38 147 GLN A C 1
ATOM 1105 O O . GLN A 1 147 ? 14.694 -2.079 10.691 1.00 82.38 147 GLN A O 1
ATOM 1110 N N . GLY A 1 148 ? 14.058 -0.272 11.871 1.00 86.62 148 GLY A N 1
ATOM 1111 C CA . GLY A 1 148 ? 14.513 -0.803 13.164 1.00 86.62 148 GLY A CA 1
ATOM 1112 C C . GLY A 1 148 ? 13.734 -2.060 13.586 1.00 86.62 148 GLY A C 1
ATOM 1113 O O . GLY A 1 148 ? 12.737 -2.384 12.932 1.00 86.62 148 GLY A O 1
ATOM 1114 N N . PRO A 1 149 ? 14.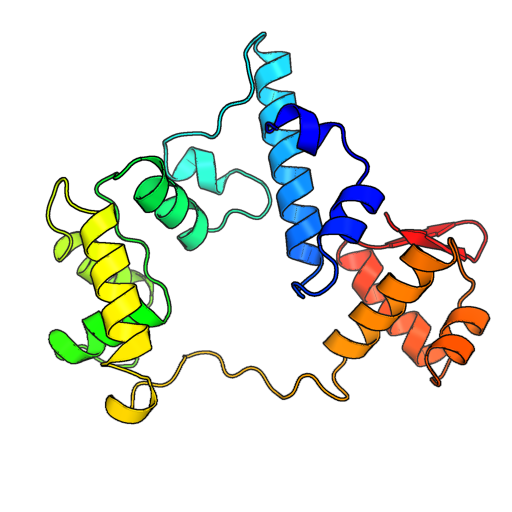124 -2.753 14.670 1.00 90.12 149 PRO A N 1
ATOM 1115 C CA . PRO A 1 149 ? 13.491 -3.996 15.122 1.00 90.12 149 PRO A CA 1
ATOM 1116 C C . PRO A 1 149 ? 11.973 -3.888 15.335 1.00 90.12 149 PRO A C 1
ATOM 1118 O O . PRO A 1 149 ? 11.436 -2.813 15.615 1.00 90.12 149 PRO A O 1
ATOM 1121 N N . PHE A 1 150 ? 11.247 -5.000 15.152 1.00 89.31 150 PHE A N 1
ATOM 1122 C CA . PHE A 1 150 ? 9.799 -5.038 15.411 1.00 89.31 150 PHE A CA 1
ATOM 1123 C C . PHE A 1 150 ? 9.498 -5.216 16.898 1.00 89.31 150 PHE A C 1
ATOM 1125 O O . PHE A 1 150 ? 8.602 -4.550 17.413 1.00 89.31 150 PHE A O 1
ATOM 1132 N N . GLN A 1 151 ? 10.259 -6.063 17.587 1.00 90.81 151 GLN A N 1
ATOM 1133 C CA . GLN A 1 151 ? 10.108 -6.280 19.021 1.00 90.81 151 GLN A CA 1
ATOM 1134 C C . GLN A 1 151 ? 10.330 -4.975 19.802 1.00 90.81 151 GLN A C 1
ATOM 1136 O O . GLN A 1 151 ? 11.237 -4.208 19.487 1.00 90.81 151 GLN A O 1
ATOM 1141 N N . GLY A 1 152 ? 9.456 -4.688 20.768 1.00 88.94 152 GLY A N 1
ATOM 1142 C CA . GLY A 1 152 ? 9.492 -3.484 21.607 1.00 88.94 152 GLY A CA 1
ATOM 1143 C C . GLY A 1 152 ? 9.052 -2.193 20.907 1.00 88.94 152 GLY A C 1
ATOM 1144 O O . GLY A 1 152 ? 8.877 -1.161 21.549 1.00 88.94 152 GLY A O 1
ATOM 1145 N N . SER A 1 153 ? 8.830 -2.224 19.593 1.00 91.00 153 SER A N 1
ATOM 1146 C CA . SER A 1 153 ? 8.535 -1.015 18.827 1.00 91.00 153 SER A CA 1
ATOM 1147 C C . SER A 1 153 ? 7.089 -0.529 18.995 1.00 91.00 153 SER A C 1
ATOM 1149 O O . SER A 1 153 ? 6.150 -1.310 19.175 1.00 91.00 153 SER A O 1
ATOM 1151 N N . ARG A 1 154 ? 6.870 0.777 18.781 1.00 89.62 154 ARG A N 1
ATOM 1152 C CA . ARG A 1 154 ? 5.519 1.375 18.723 1.00 89.62 154 ARG A CA 1
ATOM 1153 C C . ARG A 1 154 ? 4.598 0.665 17.723 1.00 89.62 154 ARG A C 1
ATOM 1155 O O . ARG A 1 154 ? 3.413 0.491 17.989 1.00 89.62 154 ARG A O 1
ATOM 1162 N N . ARG A 1 155 ? 5.131 0.195 16.587 1.00 90.25 155 ARG A N 1
ATOM 1163 C CA . ARG A 1 155 ? 4.352 -0.552 15.577 1.00 90.25 155 ARG A CA 1
ATOM 1164 C C . ARG A 1 155 ? 3.868 -1.914 16.091 1.00 90.25 155 ARG A C 1
ATOM 1166 O O . ARG A 1 155 ? 2.768 -2.321 15.728 1.00 90.25 155 ARG A O 1
ATOM 1173 N N . GLN A 1 156 ? 4.632 -2.585 16.956 1.00 91.69 156 GLN A N 1
ATOM 1174 C CA . GLN A 1 156 ? 4.184 -3.816 17.609 1.00 91.69 156 GLN A CA 1
ATOM 1175 C C . GLN A 1 156 ? 3.063 -3.530 18.607 1.00 91.69 156 GLN A C 1
ATOM 1177 O O . GLN A 1 156 ? 2.029 -4.194 18.553 1.00 91.69 156 GLN A O 1
ATOM 1182 N N . ARG A 1 157 ? 3.233 -2.520 19.471 1.00 93.25 157 ARG A N 1
ATOM 1183 C CA . ARG A 1 157 ? 2.213 -2.146 20.466 1.00 93.25 157 ARG A CA 1
ATOM 1184 C C . ARG A 1 157 ? 0.892 -1.741 19.801 1.00 93.25 157 ARG A C 1
ATOM 1186 O O . ARG A 1 157 ? -0.153 -2.275 20.155 1.00 93.25 157 ARG A O 1
ATOM 1193 N N . ARG A 1 158 ? 0.943 -0.920 18.742 1.00 93.44 158 ARG A N 1
ATOM 1194 C CA . ARG A 1 158 ? -0.230 -0.573 17.912 1.00 93.44 158 ARG A CA 1
ATOM 1195 C C . ARG A 1 158 ? -0.932 -1.805 17.330 1.00 93.44 158 ARG A C 1
ATOM 1197 O O . ARG A 1 158 ? -2.157 -1.875 17.337 1.00 93.44 158 ARG A O 1
ATOM 1204 N N . ALA A 1 159 ? -0.170 -2.770 16.812 1.00 92.69 159 ALA A N 1
ATOM 1205 C CA . ALA A 1 159 ? -0.737 -3.996 16.253 1.00 92.69 159 ALA A CA 1
ATOM 1206 C C . ALA A 1 159 ? -1.393 -4.874 17.331 1.00 92.69 159 ALA A C 1
ATOM 1208 O O . ALA A 1 159 ? -2.461 -5.429 17.084 1.00 92.69 159 ALA A O 1
ATOM 1209 N N . ARG A 1 160 ? -0.786 -4.979 18.521 1.00 93.69 160 ARG A N 1
ATOM 1210 C CA . ARG A 1 160 ? -1.371 -5.696 19.666 1.00 93.69 160 ARG A CA 1
ATOM 1211 C C . ARG A 1 160 ? -2.673 -5.045 20.133 1.00 93.69 160 ARG A C 1
ATOM 1213 O O . ARG A 1 160 ? -3.653 -5.762 20.303 1.00 93.69 160 ARG A O 1
ATOM 1220 N N . LEU A 1 161 ? -2.706 -3.716 20.252 1.00 95.44 161 LEU A N 1
ATOM 1221 C CA . LEU A 1 161 ? -3.912 -2.964 20.613 1.00 95.44 161 LEU A CA 1
ATOM 1222 C C . LEU A 1 161 ? -5.066 -3.282 19.656 1.00 95.44 161 LEU A C 1
ATOM 1224 O O . LEU A 1 161 ? -6.126 -3.722 20.090 1.00 95.44 161 LEU A O 1
ATOM 1228 N N . LEU A 1 162 ? -4.837 -3.159 18.345 1.00 95.25 162 LEU A N 1
ATOM 1229 C CA . LEU A 1 162 ? -5.856 -3.484 17.342 1.00 95.25 162 LEU A CA 1
ATOM 1230 C C . LEU A 1 162 ? -6.332 -4.934 17.429 1.00 95.25 162 LEU A C 1
ATOM 1232 O O . LEU A 1 162 ? -7.525 -5.185 17.309 1.00 95.25 162 LEU A O 1
ATOM 1236 N N . ARG A 1 163 ? -5.422 -5.891 17.652 1.00 94.06 163 ARG A N 1
ATOM 1237 C CA . ARG A 1 163 ? -5.799 -7.302 17.829 1.00 94.06 163 ARG A CA 1
ATOM 1238 C C . ARG A 1 163 ? -6.710 -7.500 19.039 1.00 94.06 163 ARG A C 1
ATOM 1240 O O . ARG A 1 163 ? -7.660 -8.265 18.928 1.00 94.06 163 ARG A O 1
ATOM 1247 N N . ARG A 1 164 ? -6.459 -6.803 20.154 1.00 95.56 164 ARG A N 1
ATOM 1248 C CA . ARG A 1 164 ? -7.321 -6.861 21.347 1.00 95.56 164 ARG A CA 1
ATOM 1249 C C . ARG A 1 164 ? -8.731 -6.361 21.048 1.00 95.56 164 ARG A C 1
ATOM 1251 O O . ARG A 1 164 ? -9.680 -7.090 21.308 1.00 95.56 164 ARG A O 1
ATOM 1258 N N . VAL A 1 165 ? -8.855 -5.184 20.432 1.00 95.88 165 VAL A N 1
ATOM 1259 C CA . VAL A 1 165 ? -10.165 -4.609 20.070 1.00 95.88 165 VAL A CA 1
ATOM 1260 C C . VAL A 1 165 ? -10.893 -5.483 19.039 1.00 95.88 165 VAL A C 1
ATOM 1262 O O . VAL A 1 165 ? -12.101 -5.684 19.115 1.00 95.88 165 VAL A O 1
ATOM 1265 N N . LEU A 1 166 ? -10.169 -6.068 18.080 1.00 94.06 166 LEU A N 1
ATOM 1266 C CA . LEU A 1 166 ? -10.758 -6.986 17.100 1.00 94.06 166 LEU A CA 1
ATOM 1267 C C . LEU A 1 166 ? -11.306 -8.267 17.739 1.00 94.06 166 LEU A C 1
ATOM 1269 O O . LEU A 1 166 ? -12.372 -8.728 17.326 1.00 94.06 166 LEU A O 1
ATOM 1273 N N . ALA A 1 167 ? -10.577 -8.833 18.704 1.00 93.50 167 ALA A N 1
ATOM 1274 C CA . ALA A 1 167 ? -10.907 -10.107 19.336 1.00 93.50 167 ALA A CA 1
ATOM 1275 C C . ALA A 1 167 ? -12.010 -9.988 20.395 1.00 93.50 167 ALA A C 1
ATOM 1277 O O . ALA A 1 167 ? -12.883 -10.845 20.453 1.00 93.50 167 ALA A O 1
ATOM 1278 N N . HIS A 1 168 ? -11.977 -8.935 21.215 1.00 93.75 168 HIS A N 1
ATOM 1279 C CA . HIS A 1 168 ? -12.857 -8.797 22.382 1.00 93.75 168 HIS A CA 1
ATOM 1280 C C . HIS A 1 168 ? -13.953 -7.739 22.202 1.00 93.75 168 HIS A C 1
ATOM 1282 O O . HIS A 1 168 ? -14.787 -7.563 23.084 1.00 93.75 168 HIS A O 1
ATOM 1288 N N . GLY A 1 169 ? -13.969 -7.047 21.061 1.00 94.00 169 GLY A N 1
ATOM 1289 C CA . GLY A 1 169 ? -14.861 -5.918 20.837 1.00 94.00 169 GLY A CA 1
ATOM 1290 C C . GLY A 1 169 ? -14.333 -4.626 21.471 1.00 94.00 169 GLY A C 1
ATOM 1291 O O . GLY A 1 169 ? -13.134 -4.508 21.738 1.00 94.00 169 GLY A O 1
ATOM 1292 N N . PRO A 1 170 ? -15.203 -3.621 21.656 1.00 96.69 170 PRO A N 1
ATOM 1293 C CA . PRO A 1 170 ? -14.794 -2.314 22.149 1.00 96.69 170 PRO A CA 1
ATOM 1294 C C . PRO A 1 170 ? -14.295 -2.359 23.594 1.00 96.69 170 PRO A C 1
ATOM 1296 O O . PRO A 1 170 ? -14.972 -2.905 24.463 1.00 96.69 170 PRO A O 1
ATOM 1299 N N . LEU A 1 171 ? -13.141 -1.742 23.849 1.00 97.81 171 LEU A N 1
ATOM 1300 C CA . LEU A 1 171 ? -12.463 -1.751 25.152 1.00 97.81 171 LEU A CA 1
ATOM 1301 C C . LEU A 1 171 ? -12.177 -0.326 25.630 1.00 97.81 171 LEU A C 1
ATOM 1303 O O . LEU A 1 171 ? -11.891 0.565 24.829 1.00 97.81 171 LEU A O 1
ATOM 1307 N N . THR A 1 172 ? -12.222 -0.110 26.936 1.00 98.06 172 THR A N 1
ATOM 1308 C CA . THR A 1 172 ? -11.805 1.134 27.595 1.00 98.06 172 THR A CA 1
ATOM 1309 C C . THR A 1 172 ? -10.276 1.266 27.627 1.00 98.06 172 THR A C 1
ATOM 1311 O O . THR A 1 172 ? -9.539 0.291 27.450 1.00 98.06 172 THR A O 1
ATOM 1314 N N . LEU A 1 173 ? -9.766 2.481 27.863 1.00 97.56 173 LEU A N 1
ATOM 1315 C CA . LEU A 1 173 ? -8.318 2.706 27.985 1.00 97.56 173 LEU A CA 1
ATOM 1316 C C . LEU A 1 173 ? -7.676 1.898 29.133 1.00 97.56 173 LEU A C 1
ATOM 1318 O O . LEU A 1 173 ? -6.615 1.322 28.888 1.00 97.56 173 LEU A O 1
ATOM 1322 N N . PRO A 1 174 ? -8.285 1.783 30.336 1.00 97.75 174 PRO A N 1
ATOM 1323 C CA . PRO A 1 174 ? -7.746 0.936 31.401 1.00 97.75 174 PRO A CA 1
ATOM 1324 C C . PRO A 1 174 ? -7.694 -0.550 31.028 1.00 97.75 174 PRO A C 1
ATOM 1326 O O . PRO A 1 174 ? -6.662 -1.184 31.227 1.00 97.75 174 PRO A O 1
ATOM 1329 N N . GLU A 1 175 ? -8.749 -1.098 30.410 1.00 97.56 175 GLU A N 1
ATOM 1330 C CA . GLU A 1 175 ? -8.756 -2.498 29.951 1.00 97.56 175 GLU A CA 1
ATOM 1331 C C . GLU A 1 175 ? -7.635 -2.758 28.936 1.00 97.56 175 GLU A C 1
ATOM 1333 O O . GLU A 1 175 ? -6.941 -3.772 29.011 1.00 97.56 175 GLU A O 1
ATOM 1338 N N . LEU A 1 176 ? -7.413 -1.823 28.005 1.00 97.31 176 LEU A N 1
ATOM 1339 C CA . LEU A 1 176 ? -6.312 -1.898 27.045 1.00 97.31 176 LEU A CA 1
ATOM 1340 C C . LEU A 1 176 ? -4.937 -1.782 27.716 1.00 97.31 176 LEU A C 1
ATOM 1342 O O . LEU A 1 176 ? -4.014 -2.476 27.294 1.00 97.31 176 LEU A O 1
ATOM 1346 N N . ALA A 1 177 ? -4.789 -0.936 28.736 1.00 97.19 177 ALA A N 1
ATOM 1347 C CA . ALA A 1 177 ? -3.539 -0.767 29.476 1.00 97.19 177 ALA A CA 1
ATOM 1348 C C . ALA A 1 177 ? -3.152 -2.060 30.201 1.00 97.19 177 ALA A C 1
ATOM 1350 O O . ALA A 1 177 ? -2.045 -2.567 30.005 1.00 97.19 177 ALA A O 1
ATOM 1351 N N . THR A 1 178 ? -4.102 -2.666 30.921 1.00 96.69 178 THR A N 1
ATOM 1352 C CA . THR A 1 178 ? -3.937 -3.986 31.543 1.00 96.69 178 THR A CA 1
ATOM 1353 C C . THR A 1 178 ? -3.616 -5.051 30.496 1.00 96.69 178 THR A C 1
ATOM 1355 O O . THR A 1 178 ? -2.654 -5.800 30.635 1.00 96.69 178 THR A O 1
ATOM 1358 N N . ALA A 1 179 ? -4.375 -5.094 29.401 1.00 94.50 179 ALA A N 1
ATOM 1359 C CA . ALA A 1 179 ? -4.241 -6.115 28.369 1.00 94.50 179 ALA A CA 1
ATOM 1360 C C . ALA A 1 179 ? -2.938 -6.040 27.554 1.00 94.50 179 ALA A C 1
ATOM 1362 O O . ALA A 1 179 ? -2.616 -7.012 26.859 1.00 94.50 179 ALA A O 1
ATOM 1363 N N . LEU A 1 180 ? -2.256 -4.891 27.574 1.00 94.38 180 LEU A N 1
ATOM 1364 C CA . LEU A 1 180 ? -0.993 -4.624 26.882 1.00 94.38 180 LEU A CA 1
ATOM 1365 C C . LEU A 1 180 ? 0.202 -4.511 27.838 1.00 94.38 180 LEU A C 1
ATOM 1367 O O . LEU A 1 180 ? 1.307 -4.291 27.339 1.00 94.38 180 LEU A O 1
ATOM 1371 N N . GLU A 1 181 ? -0.018 -4.666 29.150 1.00 95.12 181 GLU A N 1
ATOM 1372 C CA . GLU A 1 181 ? 1.004 -4.548 30.201 1.00 95.12 181 GLU A CA 1
ATOM 1373 C C . GLU A 1 181 ? 1.764 -3.211 30.109 1.00 95.12 181 GLU A C 1
ATOM 1375 O O . GLU A 1 181 ? 2.990 -3.157 30.030 1.00 95.12 181 GLU A O 1
ATOM 1380 N N . THR A 1 182 ? 1.017 -2.108 30.026 1.00 95.06 182 THR A N 1
ATOM 1381 C CA . THR A 1 182 ? 1.542 -0.757 29.756 1.00 95.06 182 THR A CA 1
ATOM 1382 C C . THR A 1 182 ? 0.692 0.287 30.491 1.00 95.06 182 THR A C 1
ATOM 1384 O O . THR A 1 182 ? -0.331 -0.049 31.086 1.00 95.06 182 THR A O 1
ATOM 1387 N N . THR A 1 183 ? 1.087 1.559 30.478 1.00 96.56 183 THR A N 1
ATOM 1388 C CA . THR A 1 183 ? 0.335 2.622 31.169 1.00 96.56 183 THR A CA 1
ATOM 1389 C C . THR A 1 183 ? -0.856 3.142 30.357 1.00 96.56 183 THR A C 1
ATOM 1391 O O . THR A 1 183 ? -0.851 3.127 29.124 1.00 96.56 183 THR A O 1
ATOM 1394 N N . THR A 1 184 ? -1.865 3.698 31.035 1.00 96.88 184 THR A N 1
ATOM 1395 C CA . THR A 1 184 ? -3.000 4.372 30.373 1.00 96.88 184 THR A CA 1
ATOM 1396 C C . THR A 1 184 ? -2.549 5.547 29.499 1.00 96.88 184 THR A C 1
ATOM 1398 O O . THR A 1 184 ? -3.116 5.763 28.428 1.00 96.88 184 THR A O 1
ATOM 1401 N N . ALA A 1 185 ? -1.507 6.281 29.906 1.00 96.69 185 ALA A N 1
ATOM 1402 C CA . ALA A 1 185 ? -0.932 7.367 29.112 1.00 96.69 185 ALA A CA 1
ATOM 1403 C C . ALA A 1 185 ? -0.376 6.853 27.772 1.00 96.69 185 ALA A C 1
ATOM 1405 O O . ALA A 1 185 ? -0.755 7.349 26.712 1.00 96.69 185 ALA A O 1
ATOM 1406 N N . GLU A 1 186 ? 0.419 5.778 27.792 1.00 95.38 186 GLU A N 1
ATOM 1407 C CA . GLU A 1 186 ? 0.937 5.163 26.563 1.00 95.38 186 GLU A CA 1
ATOM 1408 C C . GLU A 1 186 ? -0.179 4.606 25.669 1.00 95.38 186 GLU A C 1
ATOM 1410 O O . GLU A 1 186 ? -0.110 4.734 24.445 1.00 95.38 186 GLU A O 1
ATOM 1415 N N . VAL A 1 187 ? -1.220 3.987 26.242 1.00 97.19 187 VAL A N 1
ATOM 1416 C CA . VAL A 1 187 ? -2.378 3.532 25.452 1.00 97.19 187 VAL A CA 1
ATOM 1417 C C . VAL A 1 187 ? -3.087 4.712 24.802 1.00 97.19 187 VAL A C 1
ATOM 1419 O O . VAL A 1 187 ? -3.444 4.619 23.629 1.00 97.19 187 VAL A O 1
ATOM 1422 N N . THR A 1 188 ? -3.258 5.818 25.521 1.00 97.50 188 THR A N 1
ATOM 1423 C CA . THR A 1 188 ? -3.893 7.035 24.997 1.00 97.50 188 THR A CA 1
ATOM 1424 C C . THR A 1 188 ? -3.149 7.546 23.762 1.00 97.50 188 THR A C 1
ATOM 1426 O O . THR A 1 188 ? -3.771 7.764 22.720 1.00 97.50 188 THR A O 1
ATOM 1429 N N . ASP A 1 189 ? -1.817 7.611 23.818 1.00 97.00 189 ASP A N 1
ATOM 1430 C CA . ASP A 1 189 ? -0.982 7.988 22.670 1.00 97.00 189 ASP A CA 1
ATOM 1431 C C . ASP A 1 189 ? -1.135 7.012 21.494 1.00 97.00 189 ASP A C 1
ATOM 1433 O O . ASP A 1 189 ? -1.247 7.415 20.329 1.00 97.00 189 ASP A O 1
ATOM 1437 N N . LEU A 1 190 ? -1.162 5.704 21.773 1.00 96.38 190 LEU A N 1
ATOM 1438 C CA . LEU A 1 190 ? -1.354 4.676 20.747 1.00 96.38 190 LEU A CA 1
ATOM 1439 C C . LEU A 1 190 ? -2.728 4.790 20.078 1.00 96.38 190 LEU A C 1
ATOM 1441 O O . LEU A 1 190 ? -2.815 4.655 18.853 1.00 96.38 190 LEU A O 1
ATOM 1445 N N . VAL A 1 191 ? -3.782 5.048 20.854 1.00 97.25 191 VAL A N 1
ATOM 1446 C CA . VAL A 1 191 ? -5.146 5.262 20.358 1.00 97.25 191 VAL A CA 1
ATOM 1447 C C . VAL A 1 191 ? -5.208 6.528 19.515 1.00 97.25 191 VAL A C 1
ATOM 1449 O O . VAL A 1 191 ? -5.726 6.465 18.404 1.00 97.25 191 VAL A O 1
ATOM 1452 N N . ALA A 1 192 ? -4.608 7.637 19.954 1.00 96.56 192 ALA A N 1
ATOM 1453 C CA . ALA A 1 192 ? -4.567 8.881 19.184 1.00 96.56 192 ALA A CA 1
ATOM 1454 C C . ALA A 1 192 ? -3.891 8.694 17.812 1.00 96.56 192 ALA A C 1
ATOM 1456 O O . ALA A 1 192 ? -4.374 9.194 16.793 1.00 96.56 192 ALA A O 1
ATOM 1457 N N . LEU A 1 193 ? -2.803 7.918 17.753 1.00 94.44 193 LEU A N 1
ATOM 1458 C CA . LEU A 1 193 ? -2.136 7.573 16.492 1.00 94.44 193 LEU A CA 1
ATOM 1459 C C . LEU A 1 193 ? -3.006 6.693 15.590 1.00 94.44 193 LEU A C 1
ATOM 1461 O O . LEU A 1 193 ? -3.063 6.908 14.382 1.00 94.44 193 LEU A O 1
ATOM 1465 N N . LEU A 1 194 ? -3.662 5.682 16.159 1.00 95.62 194 LEU A N 1
ATOM 1466 C CA . LEU A 1 194 ? -4.558 4.802 15.409 1.00 95.62 194 LEU A CA 1
ATOM 1467 C C . LEU A 1 194 ? -5.803 5.539 14.912 1.00 95.62 194 LEU A C 1
ATOM 1469 O O . LEU A 1 194 ? -6.286 5.243 13.821 1.00 95.62 194 LEU A O 1
ATOM 1473 N N . HIS A 1 195 ? -6.290 6.502 15.689 1.00 95.94 195 HIS A N 1
ATOM 1474 C CA . HIS A 1 195 ? -7.418 7.347 15.338 1.00 95.94 195 HIS A CA 1
ATOM 1475 C C . HIS A 1 195 ? -7.064 8.280 14.181 1.00 95.94 195 HIS A C 1
ATOM 1477 O O . HIS A 1 195 ? -7.776 8.312 13.181 1.00 95.94 195 HIS A O 1
ATOM 1483 N N . ARG A 1 196 ? -5.899 8.940 14.251 1.00 94.75 196 ARG A N 1
ATOM 1484 C CA . ARG A 1 196 ? -5.352 9.748 13.146 1.00 94.75 196 ARG A CA 1
ATOM 1485 C C . ARG A 1 196 ? -5.204 8.944 11.856 1.00 94.75 196 ARG A C 1
ATOM 1487 O O . ARG A 1 196 ? -5.453 9.453 10.770 1.00 94.75 196 ARG A O 1
ATOM 1494 N N . ASP A 1 197 ? -4.812 7.681 11.983 1.00 92.62 197 ASP A N 1
ATOM 1495 C CA . ASP A 1 197 ? -4.678 6.762 10.857 1.00 92.62 197 ASP A CA 1
ATOM 1496 C C . ASP A 1 197 ? -6.030 6.221 10.342 1.00 92.62 197 ASP A C 1
ATOM 1498 O O . ASP A 1 197 ? -6.058 5.515 9.333 1.00 92.62 197 ASP A O 1
ATOM 1502 N N . GLY A 1 198 ? -7.144 6.544 11.008 1.00 94.25 198 GLY A N 1
ATOM 1503 C CA . GLY A 1 198 ? -8.493 6.102 10.654 1.00 94.25 198 GLY A CA 1
ATOM 1504 C C . GLY A 1 198 ? -8.764 4.626 10.943 1.00 94.25 198 GLY A C 1
ATOM 1505 O O . GLY A 1 198 ? -9.655 4.048 10.332 1.00 94.25 198 GLY A O 1
ATOM 1506 N N . LEU A 1 199 ? -7.975 3.995 11.819 1.00 95.50 199 LEU A N 1
ATOM 1507 C CA . LEU A 1 199 ? -8.095 2.571 12.150 1.00 95.50 199 LEU A CA 1
ATOM 1508 C C . LEU A 1 199 ? -9.001 2.302 13.353 1.00 95.50 199 LEU A C 1
ATOM 1510 O O . LEU A 1 199 ? -9.533 1.200 13.478 1.00 95.50 199 LEU A O 1
ATOM 1514 N N . VAL A 1 200 ? -9.129 3.280 14.250 1.00 96.75 200 VAL A N 1
ATOM 1515 C CA . VAL A 1 200 ? -9.990 3.195 15.433 1.00 96.75 200 VAL A CA 1
ATOM 1516 C C . VAL A 1 200 ? -10.795 4.474 15.616 1.00 96.75 200 VAL A C 1
ATOM 1518 O O . VAL A 1 200 ? -10.395 5.556 15.177 1.00 96.75 200 VAL A O 1
ATOM 1521 N N . ARG A 1 201 ? -11.908 4.354 16.328 1.00 96.25 201 ARG A N 1
ATOM 1522 C CA . ARG A 1 201 ? -12.739 5.467 16.793 1.00 96.25 201 ARG A CA 1
ATOM 1523 C C . ARG A 1 201 ? -13.058 5.286 18.269 1.00 96.25 201 ARG A C 1
ATOM 1525 O O . ARG A 1 201 ? -13.077 4.158 18.754 1.00 96.25 201 ARG A O 1
ATOM 1532 N N . THR A 1 202 ? -13.324 6.381 18.967 1.00 96.44 202 THR A N 1
ATOM 1533 C CA . THR A 1 202 ? -13.719 6.345 20.378 1.00 96.44 202 THR A CA 1
ATOM 1534 C C . THR A 1 202 ? -15.167 6.793 20.499 1.00 96.44 202 THR A C 1
ATOM 1536 O O . THR A 1 202 ? -15.541 7.820 19.941 1.00 96.44 202 THR A O 1
ATOM 1539 N N . SER A 1 203 ? -15.985 6.015 21.200 1.00 96.06 203 SER A N 1
ATOM 1540 C CA . SER A 1 203 ? -17.389 6.323 21.479 1.00 96.06 203 SER A CA 1
ATOM 1541 C C . SER A 1 203 ? -17.763 5.693 22.817 1.00 96.06 203 SER A C 1
ATOM 1543 O O . SER A 1 203 ? -17.326 4.574 23.096 1.00 96.06 203 SER A O 1
ATOM 1545 N N . GLU A 1 204 ? -18.493 6.435 23.654 1.00 94.38 204 GLU A N 1
ATOM 1546 C CA . GLU A 1 204 ? -18.910 6.000 25.000 1.00 94.38 204 GLU A CA 1
ATOM 1547 C C . GLU A 1 204 ? -17.727 5.548 25.881 1.00 94.38 204 GLU A C 1
ATOM 1549 O O . GLU A 1 204 ? -17.776 4.538 26.576 1.00 94.38 204 GLU A O 1
ATOM 1554 N N . GLY A 1 205 ? -16.596 6.262 25.796 1.00 94.06 205 GLY A N 1
ATOM 1555 C CA . GLY A 1 205 ? -15.375 5.928 26.546 1.00 94.06 205 GLY A CA 1
ATOM 1556 C C . GLY A 1 205 ? -14.669 4.640 26.097 1.00 94.06 205 GLY A C 1
ATOM 1557 O O . GLY A 1 205 ? -13.687 4.227 26.719 1.00 94.06 205 GLY A O 1
ATOM 1558 N N . ARG A 1 206 ? -15.131 4.009 25.012 1.00 97.62 206 ARG A N 1
ATOM 1559 C CA . ARG A 1 206 ? -14.589 2.760 24.467 1.00 97.62 206 ARG A CA 1
ATOM 1560 C C . ARG A 1 206 ? -13.952 2.977 23.103 1.00 97.62 206 ARG A C 1
ATOM 1562 O O . ARG A 1 206 ? -14.414 3.788 22.303 1.00 97.62 206 ARG A O 1
ATOM 1569 N N . VAL A 1 207 ? -12.887 2.233 22.837 1.00 97.50 207 VAL A N 1
ATOM 1570 C CA . VAL A 1 207 ? -12.148 2.220 21.573 1.00 97.50 207 VAL A CA 1
ATOM 1571 C C . VAL A 1 207 ? -12.701 1.109 20.691 1.00 97.50 207 VAL A C 1
ATOM 1573 O O . VAL A 1 207 ? -12.710 -0.056 21.082 1.00 97.50 207 VAL A O 1
ATOM 1576 N N . HIS A 1 208 ? -13.115 1.469 19.481 1.00 96.44 208 HIS A N 1
ATOM 1577 C CA . HIS A 1 208 ? -13.702 0.595 18.468 1.00 96.44 208 HIS A CA 1
ATOM 1578 C C . HIS A 1 208 ? -12.795 0.546 17.243 1.00 96.44 208 HIS A C 1
ATOM 1580 O O . HIS A 1 208 ? -12.088 1.512 16.955 1.00 96.44 208 HIS A O 1
ATOM 1586 N N . VAL A 1 209 ? -12.864 -0.532 16.463 1.00 94.75 209 VAL A N 1
ATOM 1587 C CA . VAL A 1 209 ? -12.380 -0.475 15.074 1.00 94.75 209 VAL A CA 1
ATOM 1588 C C . VAL A 1 209 ? -13.263 0.508 14.297 1.00 94.75 209 VAL A C 1
ATOM 1590 O O . VAL A 1 209 ? -14.468 0.595 14.560 1.00 94.75 209 VAL A O 1
ATOM 1593 N N . ALA A 1 210 ? -12.631 1.298 13.426 1.00 90.12 210 ALA A N 1
ATOM 1594 C CA . ALA A 1 210 ? -13.307 2.302 12.608 1.00 90.12 210 ALA A CA 1
ATOM 1595 C C . ALA A 1 210 ? -14.402 1.699 11.718 1.00 90.12 210 ALA A C 1
ATOM 1597 O O . ALA A 1 210 ? -14.225 0.551 11.247 1.00 90.12 210 ALA A O 1
#

Secondary structure (DSSP, 8-state):
--HHHHHHS-HHHHHHHTTTS--THHHHHHHHHHHHHHHHHHHTTS-----SSHHHHHTSTT--HHHHHHHHHHHH--S-----HHHHHHHHHHTT--TT--HHHHHHHHHHHSPTT-HHHHHHHHHHHHHHTS-HHHH----SSPPPPSTTSHHHHHHHHHHHHHHH-SEEHHHHHHHHTS-HHHHHHHHHHHHHTTSEEEETTEEEE-

Sequence (210 aa):
PDLESLAAASFREVLLRWQGLGYNNRALRLHRCAVAVTGSATAAGARARLPRTLDGLQALPGVGPYTARAVLVFAHNADVAAVDANVRRVLTHELGLPHDLGPKDLQTVADAALPRGRSRDWHNGLMDYGALVLTARSSGIASRRRQGPFQGSRRQRRARLLRRVLAHGPLTLPELATALETTTAEVTDLVALLHRDGLVRTSEGRVHVA

Radius of gyration: 20.83 Å; chains: 1; bounding box: 51×25×57 Å

Foldseek 3Di:
DDLVVLLPDDLLVLLVVCQPVAPSLVSVQSNQQSVVQCVVQVVVVHHRDQDLDQVSQCPGRPQHNLNSQVCNCAVPVQLAARDDPQNLLCCCQVVVNDLPPDPVVSRVVRSVPGDPSCRNVVVVVSNCCSVPPVDCVNSVRDDPDDDDDPPPDLSVLLSQLLVCCSVPNWDALVVSCVSSVHDSVSSVVSLVVCVVSQQWDDDPRTIGGD